Protein AF-A0A7S2ELU4-F1 (afdb_monomer_lite)

InterPro domains:
  IPR002016 Haem peroxidase [PF00141] (13-117)
  IPR002016 Haem peroxidase [PS50873] (44-116)
  IPR010255 Haem peroxidase superfamily [SSF48113] (31-121)
  IPR044831 Heme-binding peroxidase Ccp1-like [PTHR31356] (2-275)

pLDDT: mean 77.73, std 16.96, range [39.0, 97.19]

Organism: Trieres chinensis (NCBI:txid1514140)

Structure (mmCIF, N/CA/C/O backbone):
data_AF-A0A7S2ELU4-F1
#
_entry.id   AF-A0A7S2ELU4-F1
#
loop_
_atom_site.group_PDB
_atom_site.id
_atom_site.type_symbol
_atom_site.label_atom_id
_atom_site.label_alt_id
_atom_site.label_comp_id
_atom_site.label_asym_id
_atom_site.label_entity_id
_atom_site.label_seq_id
_atom_site.pdbx_PDB_ins_code
_atom_site.Cartn_x
_atom_site.Cartn_y
_atom_site.Cartn_z
_atom_site.occupancy
_atom_site.B_iso_or_equiv
_atom_site.auth_seq_id
_atom_site.auth_comp_id
_atom_site.auth_asym_id
_atom_site.auth_atom_id
_atom_site.pdbx_PDB_model_num
ATOM 1 N N . GLY A 1 1 ? 13.715 11.667 1.292 1.00 69.62 1 GLY A N 1
ATOM 2 C CA . GLY A 1 1 ? 13.584 10.506 0.390 1.00 69.62 1 GLY A CA 1
ATOM 3 C C . GLY A 1 1 ? 12.135 10.387 -0.022 1.00 69.62 1 GLY A C 1
ATOM 4 O O . GLY A 1 1 ? 11.302 11.000 0.634 1.00 69.62 1 GLY A O 1
ATOM 5 N N . GLY A 1 2 ? 11.846 9.641 -1.080 1.00 82.00 2 GLY A N 1
ATOM 6 C CA . GLY A 1 2 ? 10.492 9.459 -1.601 1.00 82.00 2 GLY A CA 1
ATOM 7 C C . GLY A 1 2 ? 10.386 8.165 -2.409 1.00 82.00 2 GLY A C 1
ATOM 8 O O . GLY A 1 2 ? 11.320 7.362 -2.379 1.00 82.00 2 GLY A O 1
ATOM 9 N N . PRO A 1 3 ? 9.270 7.931 -3.111 1.00 87.12 3 PRO A N 1
ATOM 10 C CA . PRO A 1 3 ? 9.084 6.768 -3.970 1.00 87.12 3 PRO A CA 1
ATOM 11 C C . PRO A 1 3 ? 9.881 6.941 -5.272 1.00 87.12 3 PRO A C 1
ATOM 13 O O . PRO A 1 3 ? 9.325 7.219 -6.326 1.00 87.12 3 PRO A O 1
ATOM 16 N N . ASP A 1 4 ? 11.200 6.794 -5.173 1.00 87.19 4 ASP A N 1
ATOM 17 C CA . ASP A 1 4 ? 12.198 6.986 -6.238 1.00 87.19 4 ASP A CA 1
ATOM 18 C C . ASP A 1 4 ? 12.816 5.654 -6.718 1.00 87.19 4 ASP A C 1
ATOM 20 O O . ASP A 1 4 ? 13.851 5.623 -7.384 1.00 87.19 4 ASP A O 1
ATOM 24 N N . GLY A 1 5 ? 12.222 4.528 -6.314 1.00 87.69 5 GLY A N 1
ATOM 25 C CA . GLY A 1 5 ? 12.681 3.181 -6.658 1.00 87.69 5 GLY A CA 1
ATOM 26 C C . GLY A 1 5 ? 13.874 2.662 -5.840 1.00 87.69 5 GLY A C 1
ATOM 27 O O . GLY A 1 5 ? 14.159 1.463 -5.906 1.00 87.69 5 GLY A O 1
ATOM 28 N N . LYS A 1 6 ? 14.540 3.477 -5.001 1.00 88.69 6 LYS A N 1
ATOM 29 C CA . LYS A 1 6 ? 15.713 3.028 -4.214 1.00 88.69 6 LYS A CA 1
ATOM 30 C C . LYS A 1 6 ? 15.420 1.854 -3.300 1.00 88.69 6 LYS A C 1
ATOM 32 O O . LYS A 1 6 ? 16.297 1.011 -3.115 1.00 88.69 6 LYS A O 1
ATOM 37 N N . VAL A 1 7 ? 14.195 1.784 -2.774 1.00 88.88 7 VAL A N 1
ATOM 38 C CA . VAL A 1 7 ? 13.746 0.705 -1.886 1.00 88.88 7 VAL A CA 1
ATOM 39 C C . VAL A 1 7 ? 14.045 -0.675 -2.471 1.00 88.88 7 VAL A C 1
ATOM 41 O O . VAL A 1 7 ? 14.522 -1.538 -1.745 1.00 88.88 7 VAL A O 1
ATOM 44 N N . VAL A 1 8 ? 13.894 -0.854 -3.788 1.00 90.50 8 VAL A N 1
ATOM 45 C CA . VAL A 1 8 ? 14.178 -2.124 -4.472 1.00 90.50 8 VAL A CA 1
ATOM 46 C C . VAL A 1 8 ? 15.653 -2.494 -4.322 1.00 90.50 8 VAL A C 1
ATOM 48 O O . VAL A 1 8 ? 15.986 -3.594 -3.895 1.00 90.50 8 VAL A O 1
ATOM 51 N N . SER A 1 9 ? 16.555 -1.552 -4.602 1.00 89.00 9 SER A N 1
ATOM 52 C CA . SER A 1 9 ? 17.995 -1.785 -4.460 1.00 89.00 9 SER A CA 1
ATOM 53 C C . SER A 1 9 ? 18.422 -1.993 -3.003 1.00 89.00 9 SER A C 1
ATOM 55 O O . SER A 1 9 ? 19.283 -2.828 -2.736 1.00 89.00 9 SER A O 1
ATOM 57 N N . THR A 1 10 ? 17.798 -1.285 -2.053 1.00 89.50 10 THR A N 1
ATOM 58 C CA . THR A 1 10 ? 18.106 -1.400 -0.620 1.00 89.50 10 THR A CA 1
ATOM 59 C C . THR A 1 10 ? 17.667 -2.748 -0.056 1.00 89.50 10 THR A C 1
ATOM 61 O O . THR A 1 10 ? 18.417 -3.360 0.695 1.00 89.50 10 THR A O 1
ATOM 64 N N . VAL A 1 11 ? 16.490 -3.238 -0.450 1.00 91.12 11 VAL A N 1
ATOM 65 C CA . VAL A 1 11 ? 15.985 -4.559 -0.049 1.00 91.12 11 VAL A CA 1
ATOM 66 C C . VAL A 1 11 ? 16.861 -5.674 -0.612 1.00 91.12 11 VAL A C 1
ATOM 68 O O . VAL A 1 11 ? 17.259 -6.576 0.122 1.00 91.12 11 VAL A O 1
ATOM 71 N N . LEU A 1 12 ? 17.197 -5.608 -1.903 1.00 90.88 12 LEU A N 1
ATOM 72 C CA . LEU A 1 12 ? 18.015 -6.635 -2.557 1.00 90.88 12 LEU A CA 1
ATOM 73 C C . LEU A 1 12 ? 19.456 -6.671 -2.039 1.00 90.88 12 LEU A C 1
ATOM 75 O O . LEU A 1 12 ? 20.088 -7.719 -2.079 1.00 90.88 12 LEU A O 1
ATOM 79 N N . SER A 1 13 ? 19.962 -5.539 -1.548 1.00 89.69 13 SER A N 1
ATOM 80 C CA . SER A 1 13 ? 21.290 -5.444 -0.927 1.00 89.69 13 SER A CA 1
ATOM 81 C C . SER A 1 13 ? 21.277 -5.733 0.578 1.00 89.69 13 SER A C 1
ATOM 83 O O . SER A 1 13 ? 22.310 -5.592 1.225 1.00 89.69 13 SER A O 1
ATOM 85 N N . SER A 1 14 ? 20.120 -6.052 1.165 1.00 89.25 14 SER A N 1
ATOM 86 C CA . SER A 1 14 ? 20.010 -6.295 2.602 1.00 89.25 14 SER A CA 1
ATOM 87 C C . SER A 1 14 ? 20.509 -7.692 2.970 1.00 89.25 14 SER A C 1
ATOM 89 O O . SER A 1 14 ? 20.080 -8.681 2.379 1.00 89.25 14 SER A O 1
ATOM 91 N N . ASP A 1 15 ? 21.352 -7.768 4.002 1.00 88.75 15 ASP A N 1
ATOM 92 C CA . ASP A 1 15 ? 21.828 -9.029 4.591 1.00 88.75 15 ASP A CA 1
ATOM 93 C C . ASP A 1 15 ? 20.864 -9.615 5.648 1.00 88.75 15 ASP A C 1
ATOM 95 O O . ASP A 1 15 ? 21.168 -10.628 6.285 1.00 88.75 15 ASP A O 1
ATOM 99 N N . ASP A 1 16 ? 19.713 -8.973 5.879 1.00 88.56 16 ASP A N 1
ATOM 100 C CA . ASP A 1 16 ? 18.705 -9.431 6.837 1.00 88.56 16 ASP A CA 1
ATOM 101 C C . ASP A 1 16 ? 18.027 -10.718 6.332 1.00 88.56 16 ASP A C 1
ATOM 103 O O . ASP A 1 16 ? 17.435 -10.757 5.255 1.00 88.56 16 ASP A O 1
ATOM 107 N N . LYS A 1 17 ? 18.125 -11.789 7.131 1.00 88.50 17 LYS A N 1
ATOM 108 C CA . LYS A 1 17 ? 17.596 -13.130 6.819 1.00 88.50 17 LYS A CA 1
ATOM 109 C C . LYS A 1 17 ? 16.213 -13.394 7.416 1.00 88.50 17 LYS A C 1
ATOM 111 O O . LYS A 1 17 ? 15.786 -14.548 7.487 1.00 88.50 17 LYS A O 1
ATOM 116 N N . SER A 1 18 ? 15.536 -12.367 7.921 1.00 91.81 18 SER A N 1
ATOM 117 C CA . SER A 1 18 ? 14.173 -12.507 8.419 1.00 91.81 18 SER A CA 1
ATOM 118 C C . SER A 1 18 ? 13.228 -12.949 7.291 1.00 91.81 18 SER A C 1
ATOM 120 O O . SER A 1 18 ? 13.393 -12.519 6.146 1.00 91.81 18 SER A O 1
ATOM 122 N N . PRO A 1 19 ? 12.199 -13.768 7.592 1.00 92.12 19 PRO A N 1
ATOM 123 C CA . PRO A 1 19 ? 11.205 -14.166 6.592 1.00 92.12 19 PRO A CA 1
ATOM 124 C C . PRO A 1 19 ? 10.553 -12.964 5.898 1.00 92.12 19 PRO A C 1
ATOM 126 O O . PRO A 1 19 ? 10.314 -12.991 4.699 1.00 92.12 19 PRO A O 1
ATOM 129 N N . PHE A 1 20 ? 10.349 -11.871 6.640 1.00 91.00 20 PHE A N 1
ATOM 130 C CA . PHE A 1 20 ? 9.792 -10.631 6.110 1.00 91.00 20 PHE A CA 1
ATOM 131 C C . PHE A 1 20 ? 10.655 -10.015 4.998 1.00 91.00 20 PHE A C 1
ATOM 133 O O . PHE A 1 20 ? 10.131 -9.620 3.957 1.00 91.00 20 PHE A O 1
ATOM 140 N N . VAL A 1 21 ? 11.974 -9.926 5.202 1.00 92.12 21 VAL A N 1
ATOM 141 C CA . VAL A 1 21 ? 12.881 -9.373 4.186 1.00 92.12 21 VAL A CA 1
ATOM 142 C C . VAL A 1 21 ? 13.044 -10.342 3.016 1.00 92.12 21 VAL A C 1
ATOM 144 O O . VAL A 1 21 ? 13.101 -9.883 1.878 1.00 92.12 21 VAL A O 1
ATOM 147 N N . ALA A 1 22 ? 13.028 -11.655 3.259 1.00 93.31 22 ALA A N 1
ATOM 148 C CA . ALA A 1 22 ? 13.044 -12.657 2.193 1.00 93.31 22 ALA A CA 1
ATOM 149 C C . ALA A 1 22 ? 11.824 -12.528 1.255 1.00 93.31 22 ALA A C 1
ATOM 151 O O . ALA A 1 22 ? 11.997 -12.452 0.037 1.00 93.31 22 ALA A O 1
ATOM 152 N N . ASP A 1 23 ? 10.613 -12.393 1.807 1.00 91.56 23 ASP A N 1
ATOM 153 C CA . ASP A 1 23 ? 9.389 -12.160 1.023 1.00 91.56 23 ASP A CA 1
ATOM 154 C C . ASP A 1 23 ? 9.477 -10.845 0.222 1.00 91.56 23 ASP A C 1
ATOM 156 O O . ASP A 1 23 ? 9.066 -10.760 -0.939 1.00 91.56 23 ASP A O 1
ATOM 160 N N . LEU A 1 24 ? 10.052 -9.798 0.825 1.00 92.31 24 LEU A N 1
ATOM 161 C CA . LEU A 1 24 ? 10.239 -8.503 0.170 1.00 92.31 24 LEU A CA 1
ATOM 162 C C . LEU A 1 24 ? 11.273 -8.576 -0.966 1.00 92.31 24 LEU A C 1
ATOM 164 O O . LEU A 1 24 ? 11.099 -7.925 -1.999 1.00 92.31 24 LEU A O 1
ATOM 168 N N . GLN A 1 25 ? 12.327 -9.381 -0.805 1.00 93.81 25 GLN A N 1
ATOM 169 C CA . GLN A 1 25 ? 13.308 -9.665 -1.852 1.00 93.81 25 GLN A CA 1
ATOM 170 C C . GLN A 1 25 ? 12.658 -10.405 -3.025 1.00 93.81 25 GLN A C 1
ATOM 172 O O . GLN A 1 25 ? 12.855 -9.999 -4.170 1.00 93.81 25 GLN A O 1
ATOM 177 N N . GLU A 1 26 ? 11.832 -11.423 -2.768 1.00 92.62 26 GLU A N 1
ATOM 178 C CA . GLU A 1 26 ? 11.080 -12.136 -3.812 1.00 92.62 26 GLU A CA 1
ATOM 179 C C . GLU A 1 26 ? 10.140 -11.194 -4.585 1.00 92.62 26 GLU A C 1
ATOM 181 O O . GLU A 1 26 ? 10.112 -11.205 -5.822 1.00 92.62 26 GLU A O 1
ATOM 186 N N . ALA A 1 27 ? 9.431 -10.309 -3.876 1.00 92.06 27 ALA A N 1
ATOM 187 C CA . ALA A 1 27 ? 8.596 -9.282 -4.496 1.00 92.06 27 ALA A CA 1
ATOM 188 C C . ALA A 1 27 ? 9.420 -8.331 -5.385 1.00 92.06 27 ALA A C 1
ATOM 190 O O . ALA A 1 27 ? 9.019 -8.030 -6.512 1.00 92.06 27 ALA A O 1
ATOM 191 N N . CYS A 1 28 ? 10.602 -7.907 -4.925 1.00 93.06 28 CYS A N 1
ATOM 192 C CA . CYS A 1 28 ? 11.517 -7.068 -5.702 1.00 93.06 28 CYS A CA 1
ATOM 193 C C . CYS A 1 28 ? 12.037 -7.780 -6.960 1.00 93.06 28 CYS A C 1
ATOM 195 O O . CYS A 1 28 ? 12.080 -7.173 -8.030 1.00 93.06 28 CYS A O 1
ATOM 197 N N . TYR A 1 29 ? 12.397 -9.064 -6.867 1.00 92.56 29 TYR A N 1
ATOM 198 C CA . TYR A 1 29 ? 12.809 -9.857 -8.030 1.00 92.56 29 TYR A CA 1
ATOM 199 C C . TYR A 1 29 ? 11.681 -9.999 -9.051 1.00 92.56 29 TYR A C 1
ATOM 201 O O . TYR A 1 29 ? 11.902 -9.792 -10.246 1.00 92.56 29 TYR A O 1
ATOM 209 N N . THR A 1 30 ? 10.468 -10.296 -8.583 1.00 90.94 30 THR A N 1
ATOM 210 C CA . THR A 1 30 ? 9.278 -10.409 -9.434 1.00 90.94 30 THR A CA 1
ATOM 211 C C . THR A 1 30 ? 9.002 -9.098 -10.162 1.00 90.94 30 THR A C 1
ATOM 213 O O . THR A 1 30 ? 8.817 -9.095 -11.379 1.00 90.94 30 THR A O 1
ATOM 216 N N . LEU A 1 31 ? 9.067 -7.972 -9.447 1.00 91.62 31 LEU A N 1
ATOM 217 C CA . LEU A 1 31 ? 8.891 -6.641 -10.018 1.00 91.62 31 LEU A CA 1
ATOM 218 C C . LEU A 1 31 ? 9.955 -6.322 -11.071 1.00 91.62 31 LEU A C 1
ATOM 220 O O . LEU A 1 31 ? 9.610 -5.887 -12.164 1.00 91.62 31 LEU A O 1
ATOM 224 N N . ILE A 1 32 ? 11.236 -6.585 -10.795 1.00 90.25 32 ILE A N 1
ATOM 225 C CA . ILE A 1 32 ? 12.317 -6.355 -11.767 1.00 90.25 32 ILE A CA 1
ATOM 226 C C . ILE A 1 32 ? 12.116 -7.200 -13.025 1.00 90.25 32 ILE A C 1
ATOM 228 O O . ILE A 1 32 ? 12.345 -6.709 -14.131 1.00 90.25 32 ILE A O 1
ATOM 232 N N . ASN A 1 33 ? 11.711 -8.460 -12.875 1.00 88.81 33 ASN A N 1
ATOM 233 C CA . ASN A 1 33 ? 11.460 -9.344 -14.009 1.00 88.81 33 ASN A CA 1
ATOM 234 C C . ASN A 1 33 ? 10.275 -8.848 -14.846 1.00 88.81 33 ASN A C 1
ATOM 236 O O . ASN A 1 33 ? 10.396 -8.775 -16.069 1.00 88.81 33 ASN A O 1
ATOM 240 N N . ALA A 1 34 ? 9.189 -8.416 -14.200 1.00 85.25 34 ALA A N 1
ATOM 241 C CA . ALA A 1 34 ? 8.051 -7.797 -14.874 1.00 85.25 34 ALA A CA 1
ATOM 242 C C . ALA A 1 34 ? 8.460 -6.508 -15.607 1.00 85.25 34 ALA A C 1
ATOM 244 O O . ALA A 1 34 ? 8.189 -6.363 -16.796 1.00 85.25 34 ALA A O 1
ATOM 245 N N . SER A 1 35 ? 9.201 -5.606 -14.954 1.00 85.75 35 SER A N 1
ATOM 246 C CA . SER A 1 35 ? 9.705 -4.385 -15.591 1.00 85.75 35 SER A CA 1
ATOM 247 C C . SER A 1 35 ? 10.629 -4.690 -16.771 1.00 85.75 35 SER A C 1
ATOM 249 O O . SER A 1 35 ? 10.549 -4.017 -17.789 1.00 85.75 35 SER A O 1
ATOM 251 N N . LYS A 1 36 ? 11.498 -5.706 -16.680 1.00 85.19 36 LYS A N 1
ATOM 252 C CA . LYS A 1 36 ? 12.362 -6.126 -17.798 1.00 85.19 36 LYS A CA 1
ATOM 253 C C . LYS A 1 36 ? 11.563 -6.656 -18.986 1.00 85.19 36 LYS A C 1
ATOM 255 O O . LYS A 1 36 ? 11.927 -6.339 -20.112 1.00 85.19 36 LYS A O 1
ATOM 260 N N . ALA A 1 37 ? 10.503 -7.425 -18.745 1.00 81.81 37 ALA A N 1
ATOM 261 C CA . ALA A 1 37 ? 9.611 -7.884 -19.806 1.00 81.81 37 ALA A CA 1
ATOM 262 C C . ALA A 1 37 ? 8.892 -6.697 -20.474 1.00 81.81 37 ALA A C 1
ATOM 264 O O . ALA A 1 37 ? 8.849 -6.605 -21.696 1.00 81.81 37 ALA A O 1
ATOM 265 N N . LEU A 1 38 ? 8.428 -5.733 -19.672 1.00 78.25 38 LEU A N 1
ATOM 266 C CA . LEU A 1 38 ? 7.734 -4.536 -20.155 1.00 78.25 38 LEU A CA 1
ATOM 267 C C . LEU A 1 38 ? 8.639 -3.523 -20.860 1.00 78.25 38 LEU A C 1
ATOM 269 O O . LEU A 1 38 ? 8.130 -2.731 -21.648 1.00 78.25 38 LEU A O 1
ATOM 273 N N . LYS A 1 39 ? 9.959 -3.543 -20.624 1.00 76.44 39 LYS A N 1
ATOM 274 C CA . LYS A 1 39 ? 10.916 -2.616 -21.261 1.00 76.44 39 LYS A CA 1
ATOM 275 C C . LYS A 1 39 ? 10.901 -2.668 -22.785 1.00 76.44 39 LYS A C 1
ATOM 277 O O . LYS A 1 39 ? 11.298 -1.687 -23.403 1.00 76.44 39 LYS A O 1
ATOM 282 N N . LYS A 1 40 ? 10.484 -3.792 -23.375 1.00 74.94 40 LYS A N 1
ATOM 283 C CA . LYS A 1 40 ? 10.331 -3.923 -24.829 1.00 74.94 40 LYS A CA 1
ATOM 284 C C . LYS A 1 40 ? 9.175 -3.078 -25.374 1.00 74.94 40 LYS A C 1
ATOM 286 O O . LYS A 1 40 ? 9.266 -2.588 -26.487 1.00 74.94 40 LYS A O 1
ATOM 291 N N . TYR A 1 41 ? 8.136 -2.873 -24.566 1.00 73.75 41 TYR A N 1
ATOM 292 C CA . TYR A 1 41 ? 6.877 -2.256 -24.988 1.00 73.75 41 TYR A CA 1
ATOM 293 C C . TYR A 1 41 ? 6.679 -0.847 -24.420 1.00 73.75 41 TYR A C 1
ATOM 295 O O . TYR A 1 41 ? 5.994 -0.019 -25.011 1.00 73.75 41 TYR A O 1
ATOM 303 N N . THR A 1 42 ? 7.246 -0.560 -23.244 1.00 75.00 42 THR A N 1
ATOM 304 C CA . THR A 1 42 ? 7.008 0.693 -22.518 1.00 75.00 42 THR A CA 1
ATOM 305 C C . THR A 1 42 ? 8.238 1.151 -21.741 1.00 75.00 42 THR A C 1
ATOM 307 O O . THR A 1 42 ? 8.988 0.353 -21.173 1.00 75.00 42 THR A O 1
ATOM 310 N N . ALA A 1 43 ? 8.412 2.470 -21.652 1.00 78.56 43 ALA A N 1
ATOM 311 C CA . ALA A 1 43 ? 9.371 3.084 -20.745 1.00 78.56 43 ALA A CA 1
ATOM 312 C C . ALA A 1 43 ? 8.717 3.289 -19.368 1.00 78.56 43 ALA A C 1
ATOM 314 O O . ALA A 1 43 ? 8.115 4.328 -19.106 1.00 78.56 43 ALA A O 1
ATOM 315 N N . ILE A 1 44 ? 8.822 2.284 -18.495 1.00 84.69 44 ILE A N 1
ATOM 316 C CA . ILE A 1 44 ? 8.373 2.356 -17.098 1.00 84.69 44 ILE A CA 1
ATOM 317 C C . ILE A 1 44 ? 9.572 2.492 -16.150 1.00 84.69 44 ILE A C 1
ATOM 319 O O . ILE A 1 44 ? 10.552 1.748 -16.261 1.00 84.69 44 ILE A O 1
ATOM 323 N N . THR A 1 45 ? 9.504 3.441 -15.214 1.00 89.31 45 THR A N 1
ATOM 324 C CA . THR A 1 45 ? 10.503 3.582 -14.143 1.00 89.31 45 THR A CA 1
ATOM 325 C C . THR A 1 45 ? 10.266 2.546 -13.049 1.00 89.31 45 THR A C 1
ATOM 327 O O . THR A 1 45 ? 9.144 2.073 -12.851 1.00 89.31 45 THR A O 1
ATOM 330 N N . ILE A 1 46 ? 11.313 2.163 -12.317 1.00 90.56 46 ILE A N 1
ATOM 331 C CA . ILE A 1 46 ? 11.168 1.249 -11.174 1.00 90.56 46 ILE A CA 1
ATOM 332 C C . ILE A 1 46 ? 10.254 1.869 -10.112 1.00 90.56 46 ILE A C 1
ATOM 334 O O . ILE A 1 46 ? 9.427 1.168 -9.530 1.00 90.56 46 ILE A O 1
ATOM 338 N N . ALA A 1 47 ? 10.349 3.182 -9.901 1.00 89.94 47 ALA A N 1
ATOM 339 C CA . ALA A 1 47 ? 9.458 3.942 -9.033 1.00 89.94 47 ALA A CA 1
ATOM 340 C C . ALA A 1 47 ? 7.972 3.760 -9.398 1.00 89.94 47 ALA A C 1
ATOM 342 O O . ALA A 1 47 ? 7.155 3.446 -8.527 1.00 89.94 47 ALA A O 1
ATOM 343 N N . ASP A 1 48 ? 7.619 3.905 -10.678 1.00 90.06 48 ASP A N 1
ATOM 344 C CA . ASP A 1 48 ? 6.244 3.702 -11.141 1.00 90.06 48 ASP A CA 1
ATOM 345 C C . ASP A 1 48 ? 5.824 2.230 -11.093 1.00 90.06 48 ASP A C 1
ATOM 347 O O . ASP A 1 48 ? 4.691 1.936 -10.714 1.00 90.06 48 ASP A O 1
ATOM 351 N N . ALA A 1 49 ? 6.733 1.298 -11.390 1.00 91.19 49 ALA A N 1
ATOM 352 C CA . ALA A 1 49 ? 6.463 -0.133 -11.277 1.00 91.19 49 ALA A CA 1
ATOM 353 C C . ALA A 1 49 ? 6.119 -0.548 -9.835 1.00 91.19 49 ALA A C 1
ATOM 355 O O . ALA A 1 49 ? 5.209 -1.350 -9.631 1.00 91.19 49 ALA A O 1
ATOM 356 N N . VAL A 1 50 ? 6.794 0.020 -8.827 1.00 92.56 50 VAL A N 1
ATOM 357 C CA . VAL A 1 50 ? 6.491 -0.232 -7.404 1.00 92.56 50 VAL A CA 1
ATOM 358 C C . VAL A 1 50 ? 5.103 0.287 -7.041 1.00 92.56 50 VAL A C 1
ATOM 360 O O . VAL A 1 50 ? 4.328 -0.430 -6.405 1.00 92.56 50 VAL A O 1
ATOM 363 N N . ALA A 1 51 ? 4.765 1.507 -7.464 1.00 91.44 51 ALA A N 1
ATOM 364 C CA . ALA A 1 51 ? 3.453 2.085 -7.194 1.00 91.44 51 ALA A CA 1
ATOM 365 C C . ALA A 1 51 ? 2.328 1.278 -7.870 1.00 91.44 51 ALA A C 1
ATOM 367 O O . ALA A 1 51 ? 1.341 0.940 -7.218 1.00 91.44 51 ALA A O 1
ATOM 368 N N . LEU A 1 52 ? 2.498 0.911 -9.145 1.00 89.88 52 LEU A N 1
ATOM 369 C CA . LEU A 1 52 ? 1.536 0.092 -9.891 1.00 89.88 52 LEU A CA 1
ATOM 370 C C . LEU A 1 52 ? 1.377 -1.303 -9.287 1.00 89.88 52 LEU A C 1
ATOM 372 O O . LEU A 1 52 ? 0.252 -1.762 -9.104 1.00 89.88 52 LEU A O 1
ATOM 376 N N . GLY A 1 53 ? 2.482 -1.954 -8.917 1.00 90.31 53 GLY A N 1
ATOM 377 C CA . GLY A 1 53 ? 2.448 -3.272 -8.284 1.00 90.31 53 GLY A CA 1
ATOM 378 C C . GLY A 1 53 ? 1.668 -3.268 -6.969 1.00 90.31 53 GLY A C 1
ATOM 379 O O . GLY A 1 53 ? 0.911 -4.196 -6.696 1.00 90.31 53 GLY A O 1
ATOM 380 N N . GLY A 1 54 ? 1.792 -2.204 -6.172 1.00 92.31 54 GLY A N 1
ATOM 381 C CA . GLY A 1 54 ? 1.023 -2.060 -4.939 1.00 92.31 54 GLY A CA 1
ATOM 382 C C . GLY A 1 54 ? -0.477 -1.830 -5.172 1.00 92.31 54 GLY A C 1
ATOM 383 O O . GLY A 1 54 ? -1.288 -2.424 -4.463 1.00 92.31 54 GLY A O 1
ATOM 384 N N . VAL A 1 55 ? -0.858 -1.017 -6.166 1.00 91.75 55 VAL A N 1
ATOM 385 C CA . VAL A 1 55 ? -2.270 -0.834 -6.562 1.00 91.75 55 VAL A CA 1
ATOM 386 C C . VAL A 1 55 ? -2.864 -2.158 -7.016 1.00 91.75 55 VAL A C 1
ATOM 388 O O . VAL A 1 55 ? -3.940 -2.551 -6.561 1.00 91.75 55 VAL A O 1
ATOM 391 N N . GLU A 1 56 ? -2.140 -2.865 -7.877 1.00 88.44 56 GLU A N 1
ATOM 392 C CA . GLU A 1 56 ? -2.631 -4.109 -8.446 1.00 88.44 56 GLU A CA 1
ATOM 393 C C . GLU A 1 56 ? -2.693 -5.222 -7.400 1.00 88.44 56 GLU A C 1
ATOM 395 O O . GLU A 1 56 ? -3.629 -6.011 -7.411 1.00 88.44 56 GLU A O 1
ATOM 400 N N . ALA A 1 57 ? -1.797 -5.238 -6.409 1.00 89.25 57 ALA A N 1
ATOM 401 C CA . ALA A 1 57 ? -1.908 -6.149 -5.271 1.00 89.25 57 ALA A CA 1
ATOM 402 C C . ALA A 1 57 ? -3.214 -5.941 -4.480 1.00 89.25 57 ALA A C 1
ATOM 404 O O . ALA A 1 57 ? -3.863 -6.917 -4.094 1.00 89.25 57 ALA A O 1
ATOM 405 N N . VAL A 1 58 ? -3.636 -4.686 -4.271 1.00 91.88 58 VAL A N 1
ATOM 406 C CA . VAL A 1 58 ? -4.914 -4.364 -3.611 1.00 91.88 58 VAL A CA 1
ATOM 407 C C . VAL A 1 58 ? -6.097 -4.808 -4.469 1.00 91.88 58 VAL A C 1
ATOM 409 O O . VAL A 1 58 ? -7.010 -5.465 -3.966 1.00 91.88 58 VAL A O 1
ATOM 412 N N . ASN A 1 59 ? -6.077 -4.502 -5.764 1.00 88.50 59 ASN A N 1
ATOM 413 C CA . ASN A 1 59 ? -7.134 -4.896 -6.693 1.00 88.50 59 ASN A CA 1
ATOM 414 C C . ASN A 1 59 ? -7.257 -6.429 -6.807 1.00 88.50 59 ASN A C 1
ATOM 416 O O . ASN A 1 59 ? -8.351 -6.995 -6.722 1.00 88.50 59 ASN A O 1
ATOM 420 N N . SER A 1 60 ? -6.116 -7.115 -6.876 1.00 84.75 60 SER A N 1
ATOM 421 C CA . SER A 1 60 ? -6.002 -8.568 -6.979 1.00 84.75 60 SER A CA 1
ATOM 422 C C . SER A 1 60 ? -6.606 -9.306 -5.784 1.00 84.75 60 SER A C 1
ATOM 424 O O . SER A 1 60 ? -7.150 -10.393 -5.960 1.00 84.75 60 SER A O 1
ATOM 426 N N . VAL A 1 61 ? -6.584 -8.755 -4.566 1.00 87.12 61 VAL A N 1
ATOM 427 C CA . VAL A 1 61 ? -7.290 -9.371 -3.419 1.00 87.12 61 VAL A CA 1
ATOM 428 C C . VAL A 1 61 ? -8.777 -9.009 -3.347 1.00 87.12 61 VAL A C 1
ATOM 430 O O . VAL A 1 61 ? -9.470 -9.448 -2.436 1.00 87.12 61 VAL A O 1
ATOM 433 N N . GLY A 1 62 ? -9.272 -8.218 -4.300 1.00 86.19 62 GLY A N 1
ATOM 434 C CA . GLY A 1 62 ? -10.649 -7.747 -4.355 1.00 86.19 62 GLY A CA 1
ATOM 435 C C . GLY A 1 62 ? -10.877 -6.357 -3.772 1.00 86.19 62 GLY A C 1
ATOM 436 O O . GLY A 1 62 ? -12.033 -5.989 -3.593 1.00 86.19 62 GLY A O 1
ATOM 437 N N . GLY A 1 63 ? -9.826 -5.583 -3.502 1.00 89.00 63 GLY A N 1
ATOM 438 C CA . GLY A 1 63 ? -9.935 -4.206 -3.027 1.00 89.00 63 GLY A CA 1
ATOM 439 C C . GLY A 1 63 ? -10.461 -3.206 -4.064 1.00 89.00 63 GLY A C 1
ATOM 440 O O . GLY A 1 63 ? -10.841 -3.584 -5.174 1.00 89.00 63 GLY A O 1
ATOM 441 N N . PRO A 1 64 ? -10.556 -1.919 -3.688 1.00 90.88 64 PRO A N 1
ATOM 442 C CA . PRO A 1 64 ? -10.974 -0.860 -4.599 1.00 90.88 64 PRO A CA 1
ATOM 443 C C . PRO A 1 64 ? -9.917 -0.581 -5.673 1.00 90.88 64 PRO A C 1
ATOM 445 O O . PRO A 1 64 ? -8.723 -0.786 -5.463 1.00 90.88 64 PRO A O 1
ATOM 448 N N . GLU A 1 65 ? -10.363 -0.024 -6.796 1.00 88.38 65 GLU A N 1
ATOM 449 C CA . GLU A 1 65 ? -9.473 0.565 -7.797 1.00 88.38 65 GLU A CA 1
ATOM 450 C C . GLU A 1 65 ? -8.845 1.840 -7.224 1.00 88.38 65 GLU A C 1
ATOM 452 O O . GLU A 1 65 ? -9.536 2.827 -6.958 1.00 88.38 65 GLU A O 1
ATOM 457 N N . LEU A 1 66 ? -7.531 1.810 -7.007 1.00 89.75 66 LEU A N 1
ATOM 458 C CA . LEU A 1 66 ? -6.775 2.952 -6.506 1.00 89.75 66 LEU A CA 1
ATOM 459 C C . LEU A 1 66 ? -6.141 3.691 -7.683 1.00 89.75 66 LEU A C 1
ATOM 461 O O . LEU A 1 66 ? -5.400 3.113 -8.473 1.00 89.75 66 LEU A O 1
ATOM 465 N N . SER A 1 67 ? -6.408 4.989 -7.792 1.00 85.81 67 SER A N 1
ATOM 466 C CA . SER A 1 67 ? -5.740 5.843 -8.771 1.00 85.81 67 SER A CA 1
ATOM 467 C C . SER A 1 67 ? -4.381 6.293 -8.243 1.00 85.81 67 SER A C 1
ATOM 469 O O . SER A 1 67 ? -4.301 6.820 -7.130 1.00 85.81 67 SER A O 1
ATOM 471 N N . ILE A 1 68 ? -3.340 6.179 -9.065 1.00 87.00 68 ILE A N 1
ATOM 472 C CA . ILE A 1 68 ? -2.018 6.742 -8.785 1.00 87.00 68 ILE A CA 1
ATOM 473 C C . ILE A 1 68 ? -1.568 7.650 -9.922 1.00 87.00 68 ILE A C 1
ATOM 475 O O . ILE A 1 68 ? -1.853 7.400 -11.091 1.00 87.00 68 ILE A O 1
ATOM 479 N N . GLN A 1 69 ? -0.829 8.699 -9.572 1.00 85.06 69 GLN A N 1
ATOM 480 C CA . GLN A 1 69 ? -0.097 9.489 -10.557 1.00 85.06 69 GLN A CA 1
ATOM 481 C C . GLN A 1 69 ? 1.103 8.676 -11.056 1.00 85.06 69 GLN A C 1
ATOM 483 O O . GLN A 1 69 ? 1.810 8.094 -10.236 1.00 85.06 69 GLN A O 1
ATOM 488 N N . LEU A 1 70 ? 1.342 8.650 -12.367 1.00 85.88 70 LEU A N 1
ATOM 489 C CA . LEU A 1 70 ? 2.542 8.070 -12.986 1.00 85.88 70 LEU A CA 1
ATOM 490 C C . LEU A 1 70 ? 3.501 9.173 -13.456 1.00 85.88 70 LEU A C 1
ATOM 492 O O . LEU A 1 70 ? 3.148 10.358 -13.453 1.00 85.88 70 LEU A O 1
ATOM 496 N N . GLY A 1 71 ? 4.700 8.772 -13.875 1.00 85.44 71 GLY A N 1
ATOM 497 C CA . GLY A 1 71 ? 5.756 9.635 -14.396 1.00 85.44 71 GLY A CA 1
ATOM 498 C C . GLY A 1 71 ? 6.883 9.896 -13.400 1.00 85.44 71 GLY A C 1
ATOM 499 O O . GLY A 1 71 ? 7.586 10.897 -13.558 1.00 85.44 71 GLY A O 1
ATOM 500 N N . ARG A 1 72 ? 7.043 9.060 -12.364 1.00 87.88 72 ARG A N 1
ATOM 501 C CA . ARG A 1 72 ? 8.091 9.236 -11.346 1.00 87.88 72 ARG A CA 1
ATOM 502 C C . ARG A 1 72 ? 9.472 9.013 -11.941 1.00 87.88 72 ARG A C 1
ATOM 504 O O . ARG A 1 72 ? 9.651 8.115 -12.761 1.00 87.88 72 ARG A O 1
ATOM 511 N N . THR A 1 73 ? 10.455 9.786 -11.498 1.00 86.88 73 THR A N 1
ATOM 512 C CA . THR A 1 73 ? 11.862 9.547 -11.828 1.00 86.88 73 THR A CA 1
ATOM 513 C C . THR A 1 73 ? 12.466 8.494 -10.906 1.00 86.88 73 THR A C 1
ATOM 515 O O . THR A 1 73 ? 12.239 8.490 -9.696 1.00 86.88 73 THR A O 1
ATOM 518 N N . ASP A 1 74 ? 13.275 7.609 -11.485 1.00 87.38 74 ASP A N 1
ATOM 519 C CA . ASP A 1 74 ? 14.145 6.748 -10.690 1.00 87.38 74 ASP A CA 1
ATOM 520 C C . ASP A 1 74 ? 15.292 7.572 -10.101 1.00 87.38 74 ASP A C 1
ATOM 522 O O . ASP A 1 74 ? 15.818 8.497 -10.729 1.00 87.38 74 ASP A O 1
ATOM 526 N N . ALA A 1 75 ? 15.721 7.203 -8.899 1.00 83.06 75 A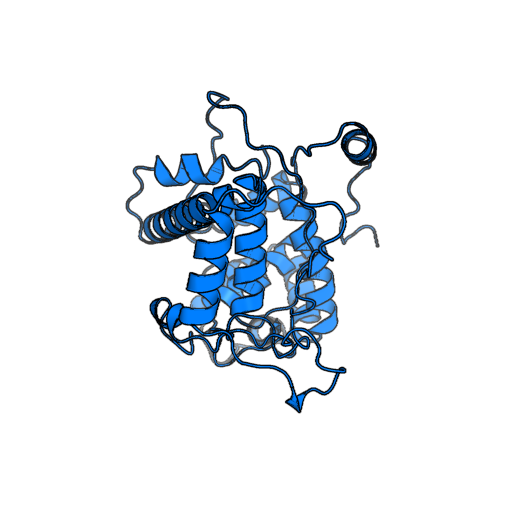LA A N 1
ATOM 527 C CA . ALA A 1 75 ? 16.872 7.824 -8.280 1.00 83.06 75 ALA A CA 1
ATOM 528 C C . ALA A 1 75 ? 18.144 7.673 -9.123 1.00 83.06 75 ALA A C 1
ATOM 530 O O . ALA A 1 75 ? 18.444 6.614 -9.682 1.00 83.06 75 ALA A O 1
ATOM 531 N N . VAL A 1 76 ? 18.967 8.725 -9.118 1.00 77.81 76 VAL A N 1
ATOM 532 C CA . VAL A 1 76 ? 20.262 8.718 -9.804 1.00 77.81 76 VAL A CA 1
ATOM 533 C C . VAL A 1 76 ? 21.167 7.634 -9.215 1.00 77.81 76 VAL A C 1
ATOM 535 O O . VAL A 1 76 ? 21.356 7.535 -7.995 1.00 77.81 76 VAL A O 1
ATOM 538 N N . LYS A 1 77 ? 21.760 6.830 -10.100 1.00 67.50 77 LYS A N 1
ATOM 539 C CA . LYS A 1 77 ? 22.714 5.773 -9.752 1.00 67.50 77 LYS A CA 1
ATOM 540 C C . LYS A 1 77 ? 23.902 6.372 -8.983 1.00 67.50 77 LYS A C 1
ATOM 542 O O . LYS A 1 77 ? 24.538 7.302 -9.465 1.00 67.50 77 LYS A O 1
ATOM 547 N N . GLY A 1 78 ? 24.195 5.844 -7.793 1.00 59.16 78 GLY A N 1
ATOM 548 C CA . GLY A 1 78 ? 25.268 6.352 -6.921 1.00 59.16 78 GLY A CA 1
ATOM 549 C C . GLY A 1 78 ? 24.859 7.489 -5.977 1.00 59.16 78 GLY A C 1
ATOM 550 O O . GLY A 1 78 ? 25.699 8.005 -5.245 1.00 59.16 78 GLY A O 1
ATOM 551 N N . SER A 1 79 ? 23.580 7.874 -5.951 1.00 63.69 79 SER A N 1
ATOM 552 C CA . SER A 1 79 ? 23.063 8.750 -4.897 1.00 63.69 79 SER A CA 1
ATOM 553 C C . SER A 1 79 ? 23.186 8.085 -3.519 1.00 63.69 79 SER A C 1
ATOM 555 O O . SER A 1 79 ? 23.131 6.860 -3.410 1.00 63.69 79 SER A O 1
ATOM 557 N N . ALA A 1 80 ? 23.370 8.900 -2.471 1.00 57.19 80 ALA A N 1
ATOM 558 C CA . ALA A 1 80 ? 23.649 8.416 -1.120 1.00 57.19 80 ALA A CA 1
ATOM 559 C C . ALA A 1 80 ? 22.658 7.313 -0.690 1.00 57.19 80 ALA A C 1
ATOM 561 O O . ALA A 1 80 ? 21.456 7.435 -0.990 1.00 57.19 80 ALA A O 1
ATOM 562 N N . PRO A 1 81 ? 23.145 6.254 -0.007 1.00 55.91 81 PRO A N 1
ATOM 563 C CA . PRO A 1 81 ? 22.289 5.193 0.489 1.00 55.91 81 PRO A CA 1
ATOM 564 C C . PRO A 1 81 ? 21.252 5.822 1.407 1.00 55.91 81 PRO A C 1
ATOM 566 O O . PRO A 1 81 ? 21.565 6.468 2.406 1.00 55.91 81 PRO A O 1
ATOM 569 N N . SER A 1 82 ? 19.993 5.683 1.024 1.00 60.25 82 SER A N 1
ATOM 570 C CA . SER A 1 82 ? 18.889 6.038 1.890 1.00 60.25 82 SER A CA 1
ATOM 571 C C . SER A 1 82 ? 18.878 5.040 3.043 1.00 60.25 82 SER A C 1
ATOM 573 O O . SER A 1 82 ? 18.809 3.836 2.797 1.00 60.25 82 SER A O 1
ATOM 575 N N . THR A 1 83 ? 18.933 5.522 4.286 1.00 70.62 83 THR A N 1
ATOM 576 C CA . THR A 1 83 ? 18.735 4.706 5.495 1.00 70.62 83 THR A CA 1
ATOM 577 C C . THR A 1 83 ? 17.267 4.276 5.579 1.00 70.62 83 THR A C 1
ATOM 579 O O . THR A 1 83 ? 16.516 4.743 6.432 1.00 70.62 83 THR A O 1
ATOM 582 N N . ILE A 1 84 ? 16.819 3.454 4.627 1.00 79.81 84 ILE A N 1
ATOM 583 C CA . ILE A 1 84 ? 15.463 2.911 4.588 1.00 79.81 84 ILE A CA 1
ATOM 584 C C . ILE A 1 84 ? 15.440 1.731 5.560 1.00 79.81 84 ILE A C 1
ATOM 586 O O . ILE A 1 84 ? 16.160 0.755 5.335 1.00 79.81 84 ILE A O 1
ATOM 590 N N . PRO A 1 85 ? 14.643 1.791 6.638 1.00 86.38 85 PRO A N 1
ATOM 591 C CA . PRO A 1 85 ? 14.467 0.652 7.527 1.00 86.38 85 PRO A CA 1
ATOM 592 C C . PRO A 1 85 ? 13.663 -0.434 6.801 1.00 86.38 85 PRO A C 1
ATOM 594 O O . PRO A 1 85 ? 12.433 -0.397 6.785 1.00 86.38 85 PRO A O 1
ATOM 597 N N . VAL A 1 86 ? 14.356 -1.394 6.182 1.00 88.12 86 VAL A N 1
ATOM 598 C CA . VAL A 1 86 ? 13.728 -2.473 5.394 1.00 88.12 86 VAL A CA 1
ATOM 599 C C . VAL A 1 86 ? 12.783 -3.341 6.219 1.00 88.12 86 VAL A C 1
ATOM 601 O O . VAL A 1 86 ? 11.848 -3.894 5.664 1.00 88.12 86 VAL A O 1
ATOM 604 N N . ASN A 1 87 ? 12.972 -3.402 7.536 1.00 89.31 87 ASN A N 1
ATOM 605 C CA . ASN A 1 87 ? 12.157 -4.174 8.468 1.00 89.31 87 ASN A CA 1
ATOM 606 C C . ASN A 1 87 ? 11.093 -3.337 9.202 1.00 89.31 87 ASN A C 1
ATOM 608 O O . ASN A 1 87 ? 10.489 -3.824 10.147 1.00 89.31 87 ASN A O 1
ATOM 612 N N . LEU A 1 88 ? 10.821 -2.089 8.792 1.00 90.94 88 LEU A N 1
ATOM 613 C CA . LEU A 1 88 ? 9.881 -1.202 9.502 1.00 90.94 88 LEU A CA 1
ATOM 614 C C . LEU A 1 88 ? 8.498 -1.836 9.741 1.00 90.94 88 LEU A C 1
ATOM 616 O O . LEU A 1 88 ? 7.879 -1.574 10.767 1.00 90.94 88 LEU A O 1
ATOM 620 N N . LEU A 1 89 ? 8.013 -2.656 8.804 1.00 92.38 89 LEU A N 1
ATOM 621 C CA . LEU A 1 89 ? 6.673 -3.258 8.833 1.00 92.38 89 LEU A CA 1
ATOM 622 C C . LEU A 1 89 ? 6.666 -4.744 9.254 1.00 92.38 89 LEU A C 1
ATOM 624 O O . LEU A 1 89 ? 5.637 -5.420 9.107 1.00 92.38 89 LEU A O 1
ATOM 628 N N . ASP A 1 90 ? 7.778 -5.248 9.803 1.00 90.19 90 ASP A N 1
ATOM 629 C CA . ASP A 1 90 ? 7.889 -6.626 10.307 1.00 90.19 90 ASP A CA 1
ATOM 630 C C . ASP A 1 90 ? 7.043 -6.863 11.576 1.00 90.19 90 ASP A C 1
ATOM 632 O O . ASP A 1 90 ? 6.628 -7.986 11.857 1.00 90.19 90 ASP A O 1
ATOM 636 N N . GLY A 1 91 ? 6.694 -5.787 12.290 1.00 87.50 91 GLY A N 1
ATOM 637 C CA . GLY A 1 91 ? 5.914 -5.817 13.525 1.00 87.50 91 GLY A CA 1
ATOM 638 C C . GLY A 1 91 ? 6.724 -5.840 14.815 1.00 87.50 91 GLY A C 1
ATOM 639 O O . GLY A 1 91 ? 6.126 -5.861 15.888 1.00 87.50 91 GLY A O 1
ATOM 640 N N . SER A 1 92 ? 8.054 -5.808 14.732 1.00 88.75 92 SER A N 1
ATOM 641 C CA . SER A 1 92 ? 8.964 -5.790 15.881 1.00 88.75 92 SER A CA 1
ATOM 642 C C . SER A 1 92 ? 8.849 -4.504 16.702 1.00 88.75 92 SER A C 1
ATOM 644 O O . SER A 1 92 ? 8.962 -4.541 17.926 1.00 88.75 92 SER A O 1
ATOM 646 N N . ASN A 1 93 ? 8.588 -3.366 16.047 1.00 89.62 93 ASN A N 1
ATOM 647 C CA . ASN A 1 93 ? 8.426 -2.072 16.707 1.00 89.62 93 ASN A CA 1
ATOM 648 C C . ASN A 1 93 ? 7.286 -1.236 16.086 1.00 89.62 93 ASN A C 1
ATOM 650 O O . ASN A 1 93 ? 7.535 -0.344 15.270 1.00 89.62 93 ASN A O 1
ATOM 654 N N . PRO A 1 94 ? 6.025 -1.482 16.488 1.00 89.25 94 PRO A N 1
ATOM 655 C CA . PRO A 1 94 ? 4.866 -0.752 15.968 1.00 89.25 94 PRO A CA 1
ATOM 656 C C . PRO A 1 94 ? 4.886 0.752 16.278 1.00 89.25 94 PRO A C 1
ATOM 658 O O . PRO A 1 94 ? 4.400 1.551 15.480 1.00 89.25 94 PRO A O 1
ATOM 661 N N . ALA A 1 95 ? 5.493 1.164 17.396 1.00 89.12 95 ALA A N 1
ATOM 662 C CA . ALA A 1 95 ? 5.621 2.579 17.747 1.00 89.12 95 ALA A CA 1
ATOM 663 C C . ALA A 1 95 ? 6.457 3.343 16.705 1.00 89.12 95 ALA A C 1
ATOM 665 O O . ALA A 1 95 ? 6.078 4.437 16.281 1.00 89.12 95 ALA A O 1
ATOM 666 N N . ARG A 1 96 ? 7.537 2.719 16.214 1.00 91.56 96 ARG A N 1
ATOM 667 C CA . ARG A 1 96 ? 8.372 3.265 15.135 1.00 91.56 96 ARG A CA 1
ATOM 668 C C . ARG A 1 96 ? 7.609 3.404 13.816 1.00 91.56 96 ARG A C 1
ATOM 670 O O . ARG A 1 96 ? 7.894 4.318 13.049 1.00 91.56 96 ARG A O 1
ATOM 677 N N . VAL A 1 97 ? 6.621 2.544 13.556 1.00 93.38 97 VAL A N 1
ATOM 678 C CA . VAL A 1 97 ? 5.735 2.678 12.387 1.00 93.38 97 VAL A CA 1
ATOM 679 C C . VAL A 1 97 ? 4.917 3.961 12.499 1.00 93.38 97 VAL A C 1
ATOM 681 O O . VAL A 1 97 ? 4.951 4.786 11.589 1.00 93.38 97 VAL A O 1
ATOM 684 N N . ALA A 1 98 ? 4.235 4.175 13.626 1.00 92.00 98 ALA A N 1
ATOM 685 C CA . ALA A 1 98 ? 3.441 5.386 13.842 1.00 92.00 98 ALA A CA 1
ATOM 686 C C . ALA A 1 98 ? 4.292 6.667 13.844 1.00 92.00 98 ALA A C 1
ATOM 688 O O . ALA A 1 98 ? 3.830 7.722 13.408 1.00 92.00 98 ALA A O 1
ATOM 689 N N . GLU A 1 99 ? 5.528 6.603 14.338 1.00 92.00 99 GLU A N 1
ATOM 690 C CA . GLU A 1 99 ? 6.495 7.697 14.215 1.00 92.00 99 GLU A CA 1
ATOM 691 C C . GLU A 1 99 ? 6.861 7.959 12.749 1.00 92.00 99 GLU A C 1
ATOM 693 O O . GLU A 1 99 ? 6.786 9.101 12.309 1.00 92.00 99 GLU A O 1
ATOM 698 N N . ALA A 1 100 ? 7.151 6.920 11.960 1.00 91.94 100 ALA A N 1
ATOM 699 C CA . ALA A 1 100 ? 7.485 7.066 10.544 1.00 91.94 100 ALA A CA 1
ATOM 700 C C . ALA A 1 100 ? 6.354 7.719 9.729 1.00 91.94 100 ALA A C 1
ATOM 702 O O . ALA A 1 100 ? 6.632 8.580 8.894 1.00 91.94 100 ALA A O 1
ATOM 703 N N . PHE A 1 101 ? 5.087 7.376 10.000 1.00 93.00 101 PHE A N 1
ATOM 704 C CA . PHE A 1 101 ? 3.934 8.056 9.391 1.00 93.00 101 PHE A CA 1
ATOM 705 C C . PHE A 1 101 ? 3.919 9.555 9.724 1.00 93.00 101 PHE A C 1
ATOM 707 O O . PHE A 1 101 ? 3.807 10.384 8.819 1.00 93.00 101 PHE A O 1
ATOM 714 N N . ARG A 1 102 ? 4.108 9.910 11.002 1.00 91.19 102 ARG A N 1
ATOM 715 C CA . ARG A 1 102 ? 4.154 11.309 11.456 1.00 91.19 102 ARG A CA 1
ATOM 716 C C . ARG A 1 102 ? 5.334 12.072 10.852 1.00 91.19 102 ARG A C 1
ATOM 718 O O . ARG A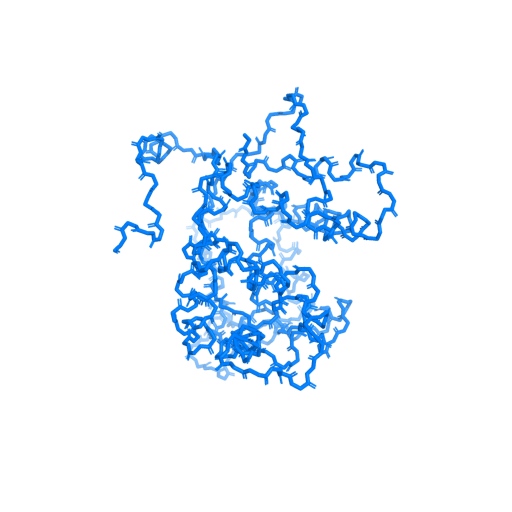 1 102 ? 5.150 13.179 10.355 1.00 91.19 102 ARG A O 1
ATOM 725 N N . SER A 1 103 ? 6.525 11.475 10.819 1.00 90.06 103 SER A N 1
ATOM 726 C CA . SER A 1 103 ? 7.719 12.069 10.202 1.00 90.06 103 SER A CA 1
ATOM 727 C C . SER A 1 103 ? 7.585 12.247 8.688 1.00 90.06 103 SER A C 1
ATOM 729 O O . SER A 1 103 ? 8.180 13.166 8.131 1.00 90.06 103 SER A O 1
ATOM 731 N N . ALA A 1 104 ? 6.791 11.407 8.019 1.00 88.06 104 ALA A N 1
ATOM 732 C CA . ALA A 1 104 ? 6.450 11.562 6.605 1.00 88.06 104 ALA A CA 1
ATOM 733 C C . ALA A 1 104 ? 5.366 12.633 6.354 1.00 88.06 104 ALA A C 1
ATOM 735 O O . ALA A 1 104 ? 5.042 12.918 5.201 1.00 88.06 104 ALA A O 1
ATOM 736 N N . GLY A 1 105 ? 4.792 13.225 7.408 1.00 89.88 105 GLY A N 1
ATOM 737 C CA . GLY A 1 105 ? 3.705 14.200 7.311 1.00 89.88 105 GLY A CA 1
ATOM 738 C C . GLY A 1 105 ? 2.346 13.577 6.980 1.00 89.88 105 GLY A C 1
ATOM 739 O O . GLY A 1 105 ? 1.470 14.265 6.457 1.00 89.88 105 GLY A O 1
ATOM 740 N N . LEU A 1 106 ? 2.160 12.276 7.223 1.00 92.25 106 LEU A N 1
ATOM 741 C CA . LEU A 1 106 ? 0.865 11.604 7.110 1.00 92.25 106 LEU A CA 1
ATOM 742 C C . LEU A 1 106 ? 0.075 11.778 8.410 1.00 92.25 106 LEU A C 1
ATOM 744 O O . LEU A 1 106 ? 0.626 11.685 9.506 1.00 92.25 106 LEU A O 1
ATOM 748 N N . THR A 1 107 ? -1.225 12.015 8.277 1.00 93.62 107 THR A N 1
ATOM 749 C CA . THR A 1 107 ? -2.135 12.147 9.422 1.00 93.62 107 THR A CA 1
ATOM 750 C C . THR A 1 107 ? -2.491 10.779 9.999 1.00 93.62 107 THR A C 1
ATOM 752 O O . THR A 1 107 ? -2.404 9.752 9.324 1.00 93.62 107 THR A O 1
ATOM 755 N N . GLU A 1 108 ? -2.984 10.744 11.235 1.00 93.12 108 GLU A N 1
ATOM 756 C CA . GLU A 1 108 ? -3.473 9.517 11.872 1.00 93.12 108 GLU A CA 1
ATOM 757 C C . GLU A 1 108 ? -4.641 8.892 11.090 1.00 93.12 108 GLU A C 1
ATOM 759 O O . GLU A 1 108 ? -4.768 7.667 11.044 1.00 93.12 108 GLU A O 1
ATOM 764 N N . ARG A 1 109 ? -5.464 9.714 10.420 1.00 94.94 109 ARG A N 1
ATOM 765 C CA . ARG A 1 109 ? -6.542 9.259 9.523 1.00 94.94 109 ARG A CA 1
ATOM 766 C C . ARG A 1 109 ? -5.992 8.476 8.331 1.00 94.94 109 ARG A C 1
ATOM 768 O O . ARG A 1 109 ? -6.511 7.408 8.001 1.00 94.94 109 ARG A O 1
ATOM 775 N N . GLU A 1 110 ? -4.933 8.990 7.710 1.00 96.06 110 GLU A N 1
ATOM 776 C CA . GLU A 1 110 ? -4.265 8.370 6.558 1.00 96.06 110 GLU A CA 1
ATOM 777 C C . GLU A 1 110 ? -3.495 7.118 6.970 1.00 96.06 110 GLU A C 1
ATOM 779 O O . GLU A 1 110 ? -3.611 6.083 6.315 1.00 96.06 110 GLU A O 1
ATOM 784 N N . MET A 1 111 ? -2.786 7.178 8.101 1.00 95.81 111 MET A N 1
ATOM 785 C CA . MET A 1 111 ? -2.142 6.017 8.712 1.00 95.81 111 MET A CA 1
ATOM 786 C C . MET A 1 111 ? -3.161 4.899 8.961 1.00 95.81 111 MET A C 1
ATOM 788 O O . MET A 1 111 ? -2.921 3.757 8.576 1.00 95.81 111 MET A O 1
ATOM 792 N N . THR A 1 112 ? -4.317 5.221 9.550 1.00 96.50 112 THR A N 1
ATOM 793 C CA . THR A 1 112 ? -5.376 4.238 9.828 1.00 96.50 112 THR A CA 1
ATOM 794 C C . THR A 1 112 ? -5.911 3.612 8.542 1.00 96.50 112 THR A C 1
ATOM 796 O O . THR A 1 112 ? -6.104 2.398 8.486 1.00 96.50 112 THR A O 1
ATOM 799 N N . ALA A 1 113 ? -6.114 4.409 7.487 1.00 97.19 113 ALA A N 1
ATOM 800 C CA . ALA A 1 113 ? -6.590 3.896 6.204 1.00 97.19 113 ALA A CA 1
ATOM 801 C C . ALA A 1 113 ? -5.576 2.930 5.557 1.00 97.19 113 ALA A C 1
ATOM 803 O O . ALA A 1 113 ? -5.943 1.830 5.129 1.00 97.19 113 ALA A O 1
ATOM 804 N N . LEU A 1 114 ? -4.295 3.316 5.538 1.00 97.06 114 LEU A N 1
ATOM 805 C CA . LEU A 1 114 ? -3.202 2.549 4.933 1.00 97.06 114 LEU A CA 1
ATOM 806 C C . LEU A 1 114 ? -2.888 1.266 5.709 1.00 97.06 114 LEU A C 1
ATOM 808 O O . LEU A 1 114 ? -2.799 0.192 5.115 1.00 97.06 114 LEU A O 1
ATOM 812 N N . LEU A 1 115 ? -2.781 1.348 7.036 1.00 96.69 115 LEU A N 1
ATOM 813 C CA . LEU A 1 115 ? -2.584 0.174 7.885 1.00 96.69 115 LEU A CA 1
ATOM 814 C C . LEU A 1 115 ? -3.799 -0.757 7.854 1.00 96.69 115 LEU A C 1
ATOM 816 O O . LEU A 1 115 ? -3.626 -1.972 7.856 1.00 96.69 115 LEU A O 1
ATOM 820 N N . GLY A 1 116 ? -5.013 -0.214 7.744 1.00 96.38 116 GLY A N 1
ATOM 821 C CA . GLY A 1 116 ? -6.217 -1.010 7.520 1.00 96.38 116 GLY A CA 1
ATOM 822 C C . GLY A 1 116 ? -6.171 -1.811 6.219 1.00 96.38 116 GLY A C 1
ATOM 823 O O . GLY A 1 116 ? -6.570 -2.972 6.199 1.00 96.38 116 GLY A O 1
ATOM 824 N N . CYS A 1 117 ? -5.611 -1.231 5.155 1.00 96.62 117 CYS A N 1
ATOM 825 C CA . CYS A 1 117 ? -5.439 -1.928 3.879 1.00 96.62 117 CYS A CA 1
ATOM 826 C C . CYS A 1 117 ? -4.427 -3.069 4.023 1.00 96.62 117 CYS A C 1
ATOM 828 O O . CYS A 1 117 ? -4.696 -4.201 3.621 1.00 96.62 117 CYS A O 1
ATOM 830 N N . LEU A 1 118 ? -3.297 -2.798 4.685 1.00 95.00 118 LEU A N 1
ATOM 831 C CA . LEU A 1 118 ? -2.283 -3.809 4.973 1.00 95.00 118 LEU A CA 1
ATOM 832 C C . LEU A 1 118 ? -2.829 -4.942 5.858 1.00 95.00 118 LEU A C 1
ATOM 834 O O . LEU A 1 118 ? -2.494 -6.103 5.633 1.00 95.00 118 LEU A O 1
ATOM 838 N N . LEU A 1 119 ? -3.689 -4.626 6.832 1.00 94.94 119 LEU A N 1
ATOM 839 C CA . LEU A 1 119 ? -4.382 -5.624 7.645 1.00 94.94 119 LEU A CA 1
ATOM 840 C C . LEU A 1 119 ? -5.256 -6.526 6.770 1.00 94.94 119 LEU A C 1
ATOM 842 O O . LEU A 1 119 ? -5.134 -7.746 6.857 1.00 94.94 119 LEU A O 1
ATOM 846 N N . THR A 1 120 ? -6.082 -5.951 5.891 1.00 94.25 120 THR A N 1
ATOM 847 C CA . THR A 1 120 ? -6.905 -6.743 4.970 1.00 94.25 120 THR A CA 1
ATOM 848 C C . THR A 1 120 ? -6.043 -7.629 4.075 1.00 94.25 120 THR A C 1
ATOM 850 O O . THR A 1 120 ? -6.328 -8.818 3.961 1.00 94.25 120 THR A O 1
ATOM 853 N N . LEU A 1 121 ? -4.951 -7.110 3.507 1.00 91.88 121 LEU A N 1
ATOM 854 C CA . LEU A 1 121 ? -4.026 -7.899 2.684 1.00 91.88 121 LEU A CA 1
ATOM 855 C C . LEU A 1 121 ? -3.408 -9.080 3.447 1.00 91.88 121 LEU A C 1
ATOM 857 O O . LEU A 1 121 ? -3.311 -10.171 2.893 1.00 91.88 121 LEU A O 1
ATOM 861 N N . LYS A 1 122 ? -3.024 -8.884 4.716 1.00 90.00 122 LYS A N 1
ATOM 862 C CA . LYS A 1 122 ? -2.449 -9.947 5.559 1.00 90.00 122 LYS A CA 1
ATOM 863 C C . LYS A 1 122 ? -3.467 -11.013 5.964 1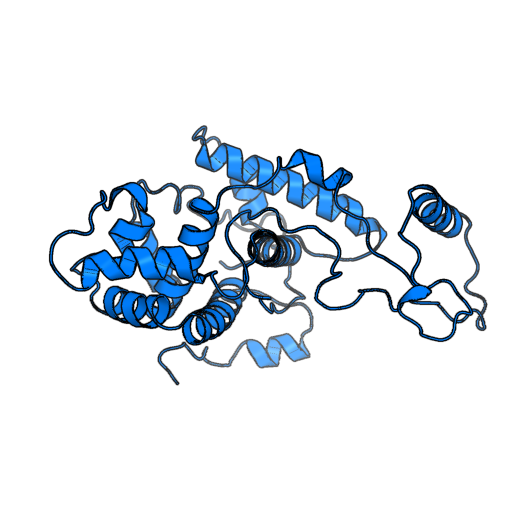.00 90.00 122 LYS A C 1
ATOM 865 O O . LYS A 1 122 ? -3.110 -12.180 6.067 1.00 90.00 122 LYS A O 1
ATOM 870 N N . MET A 1 123 ? -4.711 -10.613 6.215 1.00 90.19 123 MET A N 1
ATOM 871 C CA . MET A 1 123 ? -5.754 -11.506 6.730 1.00 90.19 123 MET A CA 1
ATOM 872 C C . MET A 1 123 ? -6.519 -12.240 5.624 1.00 90.19 123 MET A C 1
ATOM 874 O O . MET A 1 123 ? -7.136 -13.277 5.880 1.00 90.19 123 MET A O 1
ATOM 878 N N . THR A 1 124 ? -6.509 -11.706 4.401 1.00 88.44 124 THR A N 1
ATOM 879 C CA . THR A 1 124 ? -7.250 -12.287 3.280 1.00 88.44 124 THR A CA 1
ATOM 880 C C . THR A 1 124 ? -6.674 -13.646 2.907 1.00 88.44 124 THR A C 1
ATOM 882 O O . THR A 1 124 ? -5.507 -13.776 2.540 1.00 88.44 124 THR A O 1
ATOM 885 N N . GLN A 1 125 ? -7.523 -14.672 2.940 1.00 80.00 125 GLN A N 1
ATOM 886 C CA . GLN A 1 125 ? -7.152 -15.995 2.458 1.00 80.00 125 GLN A CA 1
ATOM 887 C C . GLN A 1 125 ? -7.059 -15.991 0.933 1.00 80.00 125 GLN A C 1
ATOM 889 O O . GLN A 1 125 ? -7.971 -15.537 0.229 1.00 80.00 125 GLN A O 1
ATOM 894 N N . LYS A 1 126 ? -5.959 -16.542 0.419 1.00 77.06 126 LYS A N 1
ATOM 895 C CA . LYS A 1 126 ? -5.807 -16.789 -1.012 1.00 77.06 126 LYS A CA 1
ATOM 896 C C . LYS A 1 126 ? -6.739 -17.934 -1.416 1.00 77.06 126 LYS A C 1
ATOM 898 O O . LYS A 1 126 ? -6.673 -19.023 -0.853 1.00 77.06 126 LYS A O 1
ATOM 903 N N . GLY A 1 127 ? -7.590 -17.700 -2.408 1.00 64.81 127 GLY A N 1
ATOM 904 C CA . GLY A 1 127 ? -8.426 -18.726 -3.036 1.00 64.81 127 GLY A CA 1
ATOM 905 C C . GLY A 1 127 ? -7.662 -19.622 -4.016 1.00 64.81 127 GLY A C 1
ATOM 906 O O . GLY A 1 127 ? -8.207 -20.628 -4.458 1.00 64.81 127 GLY A O 1
ATOM 907 N N . ARG A 1 128 ? -6.413 -19.266 -4.355 1.00 67.00 128 ARG A N 1
ATOM 908 C CA . ARG A 1 128 ? -5.523 -20.006 -5.264 1.00 67.00 128 ARG A CA 1
ATOM 909 C C . ARG A 1 128 ? -4.044 -19.746 -4.967 1.00 67.00 128 ARG A C 1
ATOM 911 O O . ARG A 1 128 ? -3.709 -18.754 -4.319 1.00 67.00 128 ARG A O 1
ATOM 918 N N . ALA A 1 129 ? -3.162 -20.616 -5.460 1.00 64.00 129 ALA A N 1
ATOM 919 C CA . ALA A 1 129 ? -1.717 -20.420 -5.353 1.00 64.00 129 ALA A CA 1
ATOM 920 C C . ALA A 1 129 ? -1.243 -19.261 -6.250 1.00 64.00 129 ALA A C 1
ATOM 922 O O . ALA A 1 129 ? -1.803 -19.033 -7.322 1.00 64.00 129 ALA A O 1
ATOM 923 N N . SER A 1 130 ? -0.186 -18.548 -5.841 1.00 58.72 130 SER A N 1
ATOM 924 C CA . SER A 1 130 ? 0.397 -17.454 -6.640 1.00 58.72 130 SER A CA 1
ATOM 925 C C . SER A 1 130 ? 0.874 -17.928 -8.025 1.00 58.72 130 SER A C 1
ATOM 927 O O . SER A 1 130 ? 0.832 -17.161 -8.981 1.00 58.72 130 SER A O 1
ATOM 929 N N . GLU A 1 131 ? 1.270 -19.199 -8.159 1.00 57.53 131 GLU A N 1
ATOM 930 C CA . GLU A 1 131 ? 1.729 -19.791 -9.427 1.00 57.53 131 GLU A CA 1
ATOM 931 C C . GLU A 1 131 ? 0.597 -20.111 -10.424 1.00 57.53 131 GLU A C 1
ATOM 933 O O . GLU A 1 131 ? 0.854 -20.320 -11.610 1.00 57.53 131 GLU A O 1
ATOM 938 N N . ASP A 1 132 ? -0.671 -20.074 -9.996 1.00 57.16 132 ASP A N 1
ATOM 939 C CA . ASP A 1 132 ? -1.834 -20.325 -10.861 1.00 57.16 132 ASP A CA 1
ATOM 940 C C . ASP A 1 132 ? -2.220 -19.118 -11.733 1.00 57.16 132 ASP A C 1
ATOM 942 O O . ASP A 1 132 ? -3.231 -19.161 -12.440 1.00 57.16 132 ASP A O 1
ATOM 946 N N . TRP A 1 133 ? -1.438 -18.032 -11.741 1.00 53.59 133 TRP A N 1
ATOM 947 C CA . TRP A 1 133 ? -1.739 -16.875 -12.590 1.00 53.59 133 TRP A CA 1
ATOM 948 C C . TRP A 1 133 ? -1.768 -17.245 -14.082 1.00 53.59 133 TRP A C 1
ATOM 950 O O . TRP A 1 133 ? -2.602 -16.707 -14.809 1.00 53.59 133 TRP A O 1
ATOM 960 N N . LYS A 1 134 ? -0.960 -18.227 -14.513 1.00 54.94 134 LYS A N 1
ATOM 961 C CA . LYS A 1 134 ? -0.969 -18.785 -15.881 1.00 54.94 134 LYS A CA 1
ATOM 962 C C . LYS A 1 134 ? -2.271 -19.511 -16.234 1.00 54.94 134 LYS A C 1
ATOM 964 O O . LYS A 1 134 ? -2.587 -19.658 -17.407 1.00 54.94 134 LYS A O 1
ATOM 969 N N . LYS A 1 135 ? -3.029 -19.951 -15.224 1.00 56.12 135 LYS A N 1
ATOM 970 C CA . LYS A 1 135 ? -4.370 -20.540 -15.366 1.00 56.12 135 LYS A CA 1
ATOM 971 C C . LYS A 1 135 ? -5.483 -19.505 -15.196 1.00 56.12 135 LYS A C 1
ATOM 973 O O . LYS A 1 135 ? -6.657 -19.868 -15.237 1.00 56.12 135 LYS A O 1
ATOM 978 N N . SER A 1 136 ? -5.144 -18.232 -14.965 1.00 56.56 136 SER A N 1
ATOM 979 C CA . SER A 1 136 ? -6.147 -17.168 -14.952 1.00 56.56 136 SER A CA 1
ATOM 980 C C . SER A 1 136 ? -6.853 -17.143 -16.295 1.00 56.56 136 SER A C 1
ATOM 982 O O . SER A 1 136 ? -6.225 -17.283 -17.343 1.00 56.56 136 SER A O 1
ATOM 984 N N . THR A 1 137 ? -8.166 -16.936 -16.254 1.00 55.91 137 THR A N 1
ATOM 985 C CA . THR A 1 137 ? -8.941 -16.728 -17.474 1.00 55.91 137 THR A CA 1
ATOM 986 C C . THR A 1 137 ? -8.330 -15.550 -18.230 1.00 55.91 137 THR A C 1
ATOM 988 O O . THR A 1 137 ? -8.263 -14.444 -17.691 1.00 55.91 137 THR A O 1
ATOM 991 N N . ARG A 1 138 ? -7.827 -15.809 -19.440 1.00 60.69 138 ARG A N 1
ATOM 992 C CA . ARG A 1 138 ? -7.276 -14.766 -20.305 1.00 60.69 138 ARG A CA 1
ATOM 993 C C . ARG A 1 138 ? -8.369 -13.778 -20.689 1.00 60.69 138 ARG A C 1
ATOM 995 O O . ARG A 1 138 ? -9.545 -14.142 -20.769 1.00 60.69 138 ARG A O 1
ATOM 1002 N N . GLY A 1 139 ? -7.951 -12.537 -20.916 1.00 57.72 139 GLY A N 1
ATOM 1003 C CA . GLY A 1 139 ? -8.832 -11.464 -21.354 1.00 57.72 139 GLY A CA 1
ATOM 1004 C C . GLY A 1 139 ? -9.561 -11.848 -22.636 1.00 57.72 139 GLY A C 1
ATOM 1005 O O . GLY A 1 139 ? -9.074 -12.649 -23.440 1.00 57.72 139 GLY A O 1
ATOM 1006 N N . GLN A 1 140 ? -10.757 -11.300 -22.801 1.00 61.72 140 GLN A N 1
ATOM 1007 C CA . GLN A 1 140 ? -11.494 -11.436 -24.045 1.00 61.72 140 GLN A CA 1
ATOM 1008 C C . GLN A 1 140 ? -11.253 -10.195 -24.901 1.00 61.72 140 GLN A C 1
ATOM 1010 O O . GLN A 1 140 ? -11.274 -9.076 -24.390 1.00 61.72 140 GLN A O 1
ATOM 1015 N N . PHE A 1 141 ? -11.030 -10.396 -26.193 1.00 57.44 141 PHE A N 1
ATOM 1016 C CA . PHE A 1 141 ? -10.743 -9.342 -27.151 1.00 57.44 141 PHE A CA 1
ATOM 1017 C C . PHE A 1 141 ? -11.754 -9.368 -28.299 1.00 57.44 141 PHE A C 1
ATOM 1019 O O . PHE A 1 141 ? -12.369 -10.395 -28.595 1.00 57.44 141 PHE A O 1
ATOM 1026 N N . ARG A 1 142 ? -11.973 -8.207 -28.914 1.00 64.06 142 ARG A N 1
ATOM 1027 C CA . ARG A 1 142 ? -12.813 -8.071 -30.103 1.00 64.06 142 ARG A CA 1
ATOM 1028 C C . ARG A 1 142 ? -11.971 -8.419 -31.316 1.00 64.06 142 ARG A C 1
ATOM 1030 O O . ARG A 1 142 ? -10.876 -7.895 -31.475 1.00 64.06 142 ARG A O 1
ATOM 1037 N N . GLU A 1 143 ? -12.499 -9.284 -32.169 1.00 58.06 143 GLU A N 1
ATOM 1038 C CA . GLU A 1 143 ? -11.853 -9.565 -33.446 1.00 58.06 143 GLU A CA 1
ATOM 1039 C C . GLU A 1 143 ? -12.055 -8.386 -34.419 1.00 58.06 143 GLU A C 1
ATOM 1041 O O . GLU A 1 143 ? -13.142 -7.786 -34.436 1.00 58.06 143 GLU A O 1
ATOM 1046 N N . PRO A 1 144 ? -11.044 -8.060 -35.247 1.00 50.50 144 PRO A N 1
ATOM 1047 C CA . PRO A 1 144 ? -11.159 -7.036 -36.280 1.00 50.50 144 PRO A CA 1
ATOM 1048 C C . PRO A 1 144 ? -12.385 -7.268 -37.181 1.00 50.50 144 PRO A C 1
ATOM 1050 O O . PRO A 1 144 ? -12.646 -8.384 -37.627 1.00 50.50 144 PRO A O 1
ATOM 1053 N N . GLY A 1 145 ? -13.162 -6.210 -37.443 1.00 56.34 145 GLY A 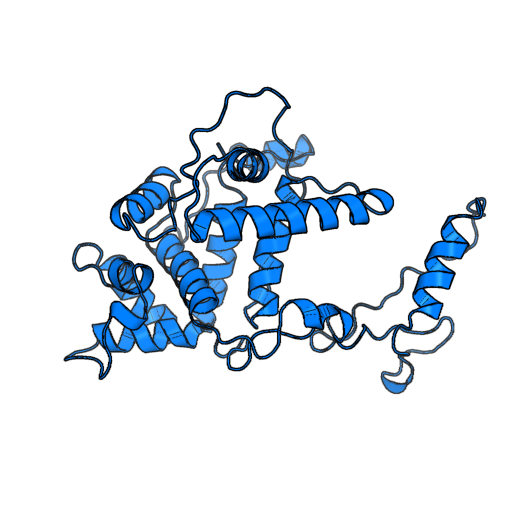N 1
ATOM 1054 C CA . GLY A 1 145 ? -14.315 -6.247 -38.356 1.00 56.34 145 GLY A CA 1
ATOM 1055 C C . GLY A 1 145 ? -15.672 -6.647 -37.750 1.00 56.34 145 GLY A C 1
ATOM 1056 O O . GLY A 1 145 ? -16.660 -6.684 -38.485 1.00 56.34 145 GLY A O 1
ATOM 1057 N N . LYS A 1 146 ? -15.774 -6.910 -36.435 1.00 56.34 146 LYS A N 1
ATOM 1058 C CA . LYS A 1 146 ? -17.047 -7.281 -35.777 1.00 56.34 146 LYS A CA 1
ATOM 1059 C C . LYS A 1 146 ? -17.739 -6.123 -35.034 1.00 56.34 146 LYS A C 1
ATOM 1061 O O . LYS A 1 146 ? -17.146 -5.419 -34.205 1.00 56.34 146 LYS A O 1
ATOM 1066 N N . ILE A 1 147 ? -19.027 -5.927 -35.338 1.00 51.97 147 ILE A N 1
ATOM 1067 C CA . ILE A 1 147 ? -19.867 -4.815 -34.864 1.00 51.97 147 ILE A CA 1
ATOM 1068 C C . ILE A 1 147 ? -20.478 -5.149 -33.486 1.00 51.97 147 ILE A C 1
ATOM 1070 O O . ILE A 1 147 ? -21.661 -5.449 -33.344 1.00 51.97 147 ILE A O 1
ATOM 1074 N N . GLY A 1 148 ? -19.659 -5.002 -32.446 1.00 53.50 148 GLY A N 1
ATOM 1075 C CA . GLY A 1 148 ? -20.068 -4.477 -31.139 1.00 53.50 148 GLY A CA 1
ATOM 1076 C C . GLY A 1 148 ? -21.069 -5.280 -30.305 1.00 53.50 148 GLY A C 1
ATOM 1077 O O . GLY A 1 148 ? -21.743 -4.673 -29.473 1.00 53.50 148 GLY A O 1
ATOM 1078 N N . ARG A 1 149 ? -21.188 -6.607 -30.461 1.00 59.09 149 ARG A N 1
ATOM 1079 C CA . ARG A 1 149 ? -21.969 -7.431 -29.512 1.00 59.09 149 ARG A CA 1
ATOM 1080 C C . ARG A 1 149 ? -21.069 -8.190 -28.540 1.00 59.09 149 ARG A C 1
ATOM 1082 O O . ARG A 1 149 ? -20.075 -8.781 -28.933 1.00 59.09 149 ARG A O 1
ATOM 1089 N N . MET A 1 150 ? -21.469 -8.255 -27.265 1.00 52.75 150 MET A N 1
ATOM 1090 C CA . MET A 1 150 ? -20.762 -8.995 -26.197 1.00 52.75 150 MET A CA 1
ATOM 1091 C C . MET A 1 150 ? -20.509 -10.481 -26.528 1.00 52.75 150 MET A C 1
ATOM 1093 O O . MET A 1 150 ? -19.580 -11.079 -26.001 1.00 52.75 150 MET A O 1
ATOM 1097 N N . SER A 1 151 ? -21.300 -11.079 -27.424 1.00 57.59 151 SER A N 1
ATOM 1098 C CA . SER A 1 151 ? -21.113 -12.450 -27.918 1.00 57.59 151 SER A CA 1
ATOM 1099 C C . SER A 1 151 ? -19.958 -12.617 -28.916 1.00 57.59 151 SER A C 1
ATOM 1101 O O . SER A 1 151 ? -19.642 -13.741 -29.285 1.00 57.59 151 SER A O 1
ATOM 1103 N N . GLU A 1 152 ? -19.368 -11.522 -29.396 1.00 58.69 152 GLU A N 1
ATOM 1104 C CA . GLU A 1 152 ? -18.341 -11.509 -30.449 1.00 58.69 152 GLU A CA 1
ATOM 1105 C C . GLU A 1 152 ? -16.914 -11.408 -29.892 1.00 58.69 152 GLU A C 1
ATOM 1107 O O . GLU A 1 152 ? -15.958 -11.362 -30.663 1.00 58.69 152 GLU A O 1
ATOM 1112 N N . PHE A 1 153 ? -16.761 -11.375 -28.565 1.00 62.03 153 PHE A N 1
ATOM 1113 C CA . PHE A 1 153 ? -15.458 -11.341 -27.914 1.00 62.03 153 PHE A CA 1
ATOM 1114 C C . PHE A 1 153 ? -14.843 -12.751 -27.865 1.00 62.03 153 PHE A C 1
ATOM 1116 O O . PHE A 1 153 ? -15.398 -13.667 -27.248 1.00 62.03 153 PHE A O 1
ATOM 1123 N N . LYS A 1 154 ? -13.677 -12.925 -28.494 1.00 68.25 154 LYS A N 1
ATOM 1124 C CA . LYS A 1 154 ? -12.872 -14.156 -28.459 1.00 68.25 154 LYS A CA 1
ATOM 1125 C C . LYS A 1 154 ? -11.956 -14.133 -27.232 1.00 68.25 154 LYS A C 1
ATOM 1127 O O . LYS A 1 154 ? -11.471 -13.084 -26.825 1.00 68.25 154 LYS A O 1
ATOM 1132 N N . ARG A 1 155 ? -11.711 -15.291 -26.610 1.00 67.19 155 ARG A N 1
ATOM 1133 C CA . ARG A 1 155 ? -10.686 -15.420 -25.554 1.00 67.19 155 ARG A CA 1
ATOM 1134 C C . ARG A 1 155 ? -9.294 -15.383 -26.178 1.00 67.19 155 ARG A C 1
ATOM 1136 O O . ARG A 1 155 ? -9.059 -16.121 -27.128 1.00 67.19 155 ARG A O 1
ATOM 1143 N N . LEU A 1 156 ? -8.385 -14.598 -25.601 1.00 66.25 156 LEU A N 1
ATOM 1144 C CA . LEU A 1 156 ? -6.986 -14.557 -26.029 1.00 66.25 156 LEU A CA 1
ATOM 1145 C C . LEU A 1 156 ? -6.338 -15.941 -25.866 1.00 66.25 156 LEU A C 1
ATOM 1147 O O . LEU A 1 156 ? -6.420 -16.537 -24.789 1.00 66.25 156 LEU A O 1
ATOM 1151 N N . THR A 1 157 ? -5.722 -16.464 -26.923 1.00 70.50 157 THR A N 1
ATOM 1152 C CA . THR A 1 157 ? -4.996 -17.747 -26.930 1.00 70.50 157 THR A CA 1
ATOM 1153 C C . THR A 1 157 ? -3.480 -17.531 -26.998 1.00 70.50 157 THR A C 1
ATOM 1155 O O . THR A 1 157 ? -3.031 -16.409 -27.201 1.00 70.50 157 THR A O 1
ATOM 1158 N N . ASP A 1 158 ? -2.679 -18.580 -26.765 1.00 68.56 158 ASP A N 1
ATOM 1159 C CA . ASP A 1 158 ? -1.209 -18.479 -26.887 1.00 68.56 158 ASP A CA 1
ATOM 1160 C C . ASP A 1 158 ? -0.781 -18.237 -28.334 1.00 68.56 158 ASP A C 1
ATOM 1162 O O . ASP A 1 158 ? 0.185 -17.528 -28.571 1.00 68.56 158 ASP A O 1
ATOM 1166 N N . GLU A 1 159 ? -1.535 -18.784 -29.287 1.00 72.06 159 GLU A N 1
ATOM 1167 C CA . GLU A 1 159 ? -1.333 -18.578 -30.721 1.00 72.06 159 GLU A CA 1
ATOM 1168 C C . GLU A 1 159 ? -1.583 -17.117 -31.110 1.00 72.06 159 GLU A C 1
ATOM 1170 O O . GLU A 1 159 ? -0.801 -16.554 -31.865 1.00 72.06 159 GLU A O 1
ATOM 1175 N N . ASP A 1 160 ? -2.617 -16.476 -30.544 1.00 67.00 160 ASP A N 1
ATOM 1176 C CA . ASP A 1 160 ? -2.878 -15.048 -30.783 1.00 67.00 160 ASP A CA 1
ATOM 1177 C C . ASP A 1 160 ? -1.735 -14.166 -30.234 1.00 67.00 160 ASP A C 1
ATOM 1179 O O . ASP A 1 160 ? -1.383 -13.166 -30.849 1.00 67.00 160 ASP A O 1
ATOM 1183 N N . ILE A 1 161 ? -1.150 -14.532 -29.084 1.00 65.81 161 ILE A N 1
ATOM 1184 C CA . ILE A 1 161 ? -0.010 -13.809 -28.489 1.00 65.81 161 ILE A CA 1
ATOM 1185 C C . ILE A 1 161 ? 1.251 -14.025 -29.327 1.00 65.81 161 ILE A C 1
ATOM 1187 O O . ILE A 1 161 ? 1.937 -13.059 -29.635 1.00 65.81 161 ILE A O 1
ATOM 1191 N N . ALA A 1 162 ? 1.534 -15.270 -29.716 1.00 68.62 162 ALA A N 1
ATOM 1192 C CA . ALA A 1 162 ? 2.688 -15.603 -30.543 1.00 68.62 162 ALA A CA 1
ATOM 1193 C C . ALA A 1 162 ? 2.622 -14.911 -31.910 1.00 68.62 162 ALA A C 1
ATOM 1195 O O . ALA A 1 162 ? 3.620 -14.358 -32.344 1.00 68.62 162 ALA A O 1
ATOM 1196 N N . ALA A 1 163 ? 1.444 -14.853 -32.538 1.00 67.69 163 ALA A N 1
ATOM 1197 C CA . ALA A 1 163 ? 1.253 -14.129 -33.793 1.00 67.69 163 ALA A CA 1
ATOM 1198 C C . ALA A 1 163 ? 1.507 -12.619 -33.640 1.00 67.69 163 ALA A C 1
ATOM 1200 O O . ALA A 1 163 ? 2.154 -12.022 -34.491 1.00 67.69 163 ALA A O 1
ATOM 1201 N N . MET A 1 164 ? 1.056 -12.005 -32.538 1.00 64.50 164 MET A N 1
ATOM 1202 C CA . MET A 1 164 ? 1.357 -10.595 -32.247 1.00 64.50 164 MET A CA 1
ATOM 1203 C C . MET A 1 164 ? 2.845 -10.353 -31.955 1.00 64.50 164 MET A C 1
ATOM 1205 O O . MET A 1 164 ? 3.359 -9.293 -32.288 1.00 64.50 164 MET A O 1
ATOM 1209 N N . GLU A 1 165 ? 3.530 -11.306 -31.317 1.00 61.16 165 GLU A N 1
ATOM 1210 C CA . GLU A 1 165 ? 4.976 -11.232 -31.075 1.00 61.16 165 GLU A CA 1
ATOM 1211 C C . GLU A 1 165 ? 5.796 -11.465 -32.361 1.00 61.16 165 GLU A C 1
ATOM 1213 O O . GLU A 1 165 ? 6.859 -10.869 -32.503 1.00 61.16 165 GLU A O 1
ATOM 1218 N N . GLU A 1 166 ? 5.308 -12.292 -33.294 1.00 59.88 166 GLU A N 1
ATOM 1219 C CA . GLU A 1 166 ? 5.931 -12.552 -34.603 1.00 59.88 166 GLU A CA 1
ATOM 1220 C C . GLU A 1 166 ? 5.754 -11.374 -35.582 1.00 59.88 166 GLU A C 1
ATOM 1222 O O . GLU A 1 166 ? 6.711 -11.019 -36.271 1.00 59.88 166 GLU A O 1
ATOM 1227 N N . ASP A 1 167 ? 4.585 -10.720 -35.596 1.00 54.19 167 ASP A N 1
ATOM 1228 C CA . ASP A 1 167 ? 4.309 -9.537 -36.435 1.00 54.19 167 ASP A CA 1
ATOM 1229 C C . ASP A 1 167 ? 5.169 -8.308 -36.055 1.00 54.19 167 ASP A C 1
ATOM 1231 O O . ASP A 1 167 ? 5.380 -7.424 -36.886 1.00 54.19 167 ASP A O 1
ATOM 1235 N N . ASP A 1 168 ? 5.685 -8.244 -34.821 1.00 49.78 168 ASP A N 1
ATOM 1236 C CA . ASP A 1 168 ? 6.548 -7.154 -34.327 1.00 49.78 168 ASP A CA 1
ATOM 1237 C C . ASP A 1 168 ? 8.041 -7.330 -34.712 1.00 49.78 168 ASP A C 1
ATOM 1239 O O . ASP A 1 168 ? 8.798 -6.354 -34.695 1.00 49.78 168 ASP A O 1
ATOM 1243 N N . ASP A 1 169 ? 8.490 -8.550 -35.050 1.00 46.56 169 ASP A N 1
ATOM 1244 C CA . ASP A 1 169 ? 9.896 -8.859 -35.391 1.00 46.56 169 ASP A CA 1
ATOM 1245 C C . ASP A 1 169 ? 10.194 -8.710 -36.900 1.00 46.56 169 ASP A C 1
ATOM 1247 O O . ASP A 1 169 ? 11.340 -8.455 -37.296 1.00 46.56 169 ASP A O 1
ATOM 1251 N N . GLU A 1 170 ? 9.181 -8.809 -37.767 1.00 42.78 170 GLU A N 1
ATOM 1252 C CA . GLU A 1 170 ? 9.305 -8.386 -39.161 1.00 42.78 170 GLU A CA 1
ATOM 1253 C C . GLU A 1 170 ? 9.146 -6.869 -39.212 1.00 42.78 170 GLU A C 1
ATOM 1255 O O . GLU A 1 170 ? 8.058 -6.358 -38.990 1.00 42.78 170 GLU A O 1
ATOM 1260 N N . GLY A 1 171 ? 10.240 -6.144 -39.477 1.00 44.81 171 GLY A N 1
ATOM 1261 C CA . GLY A 1 171 ? 10.292 -4.681 -39.568 1.00 44.81 171 GLY A CA 1
ATOM 1262 C C . GLY A 1 171 ? 9.302 -4.091 -40.576 1.00 44.81 171 GLY A C 1
ATOM 1263 O O . GLY A 1 171 ? 9.685 -3.668 -41.666 1.00 44.81 171 GLY A O 1
ATOM 1264 N N . SER A 1 172 ? 8.033 -4.055 -40.188 1.00 40.91 172 SER A N 1
ATOM 1265 C CA . SER A 1 172 ? 6.920 -3.495 -40.918 1.00 40.91 172 SER A CA 1
ATOM 1266 C C . SER A 1 172 ? 7.152 -1.997 -40.969 1.00 40.91 172 SER A C 1
ATOM 1268 O O . SER A 1 172 ? 7.049 -1.288 -39.964 1.00 40.91 172 SER A O 1
ATOM 1270 N N . GLU A 1 173 ? 7.558 -1.510 -42.143 1.00 41.59 173 GLU A N 1
ATOM 1271 C CA . GLU A 1 173 ? 7.454 -0.095 -42.460 1.00 41.59 173 GLU A CA 1
ATOM 1272 C C . GLU A 1 173 ? 6.032 0.333 -42.087 1.00 41.59 173 GLU A C 1
ATOM 1274 O O . GLU A 1 173 ? 5.066 -0.168 -42.667 1.00 41.59 173 GLU A O 1
ATOM 1279 N N . LEU A 1 174 ? 5.909 1.227 -41.097 1.00 41.06 174 LEU A N 1
ATOM 1280 C CA . LEU A 1 174 ? 4.659 1.911 -40.782 1.00 41.06 174 LEU A CA 1
ATOM 1281 C C . LEU A 1 174 ? 4.203 2.619 -42.061 1.00 41.06 174 LEU A C 1
ATOM 1283 O O . LEU A 1 174 ? 4.601 3.745 -42.353 1.00 41.06 174 LEU A O 1
ATOM 1287 N N . THR A 1 175 ? 3.414 1.927 -42.872 1.00 40.56 175 THR A N 1
ATOM 1288 C CA . THR A 1 175 ? 2.757 2.521 -44.022 1.00 40.56 175 THR A CA 1
ATOM 1289 C C . THR A 1 175 ? 1.612 3.366 -43.476 1.00 40.56 175 THR A C 1
ATOM 1291 O O . THR A 1 175 ? 0.809 2.897 -42.670 1.00 40.56 175 THR A O 1
ATOM 1294 N N . ASP A 1 176 ? 1.561 4.631 -43.901 1.00 42.88 176 ASP A N 1
ATOM 1295 C CA . ASP A 1 176 ? 0.699 5.719 -43.398 1.00 42.88 176 ASP A CA 1
ATOM 1296 C C . ASP A 1 176 ? -0.832 5.475 -43.493 1.00 42.88 176 ASP A C 1
ATOM 1298 O O . ASP A 1 176 ? -1.618 6.412 -43.378 1.00 42.88 176 ASP A O 1
ATOM 1302 N N . ASN A 1 177 ? -1.293 4.243 -43.730 1.00 41.28 177 ASN A N 1
ATOM 1303 C CA . ASN A 1 177 ? -2.708 3.891 -43.889 1.00 41.28 177 ASN A CA 1
ATOM 1304 C C . ASN A 1 177 ? -3.130 2.573 -43.220 1.00 41.28 177 ASN A C 1
ATOM 1306 O O . ASN A 1 177 ? -4.225 2.080 -43.497 1.00 41.28 177 ASN A O 1
ATOM 1310 N N . VAL A 1 178 ? -2.314 1.991 -42.340 1.00 40.00 178 VAL A N 1
ATOM 1311 C CA . VAL A 1 178 ? -2.812 0.922 -41.467 1.00 40.00 178 VAL A CA 1
ATOM 1312 C C . VAL A 1 178 ? -3.395 1.593 -40.233 1.00 40.00 178 VAL A C 1
ATOM 1314 O O . VAL A 1 178 ? -2.653 2.138 -39.417 1.00 40.00 178 VAL A O 1
ATOM 1317 N N . ASP A 1 179 ? -4.725 1.595 -40.117 1.00 39.00 179 ASP A N 1
ATOM 1318 C CA . ASP A 1 179 ? -5.404 1.918 -38.864 1.00 39.00 179 ASP A CA 1
ATOM 1319 C C . ASP A 1 179 ? -4.755 1.067 -37.769 1.00 39.00 179 ASP A C 1
ATOM 1321 O O . ASP A 1 179 ? -4.957 -0.148 -37.720 1.00 39.00 179 ASP A O 1
ATOM 1325 N N . VAL A 1 180 ? -3.921 1.689 -36.929 1.00 42.75 180 VAL A N 1
ATOM 1326 C CA . VAL A 1 180 ? -3.315 1.033 -35.773 1.00 42.75 180 VAL A CA 1
ATOM 1327 C C . VAL A 1 180 ? -4.477 0.611 -34.889 1.00 42.75 180 VAL A C 1
ATOM 1329 O O . VAL A 1 180 ? -5.049 1.420 -34.156 1.00 42.75 180 VAL A O 1
ATOM 1332 N N . TYR A 1 181 ? -4.881 -0.652 -35.015 1.00 41.28 181 TYR A N 1
ATOM 1333 C CA . TYR A 1 181 ? -5.939 -1.229 -34.211 1.00 41.28 181 TYR A CA 1
ATOM 1334 C C . TYR A 1 181 ? -5.394 -1.401 -32.797 1.00 41.28 181 TYR A C 1
ATOM 1336 O O . TYR A 1 181 ? -4.886 -2.451 -32.412 1.00 41.28 181 TYR A O 1
ATOM 1344 N N . ILE A 1 182 ? -5.484 -0.332 -32.010 1.00 45.22 182 ILE A N 1
ATOM 1345 C CA . ILE A 1 182 ? -5.372 -0.429 -30.564 1.00 45.22 182 ILE A CA 1
ATOM 1346 C C . ILE A 1 182 ? -6.599 -1.219 -30.141 1.00 45.22 182 ILE A C 1
ATOM 1348 O O . ILE A 1 182 ? -7.720 -0.714 -30.215 1.00 45.22 182 ILE A O 1
ATOM 1352 N N . ALA A 1 183 ? -6.398 -2.475 -29.757 1.00 40.88 183 ALA A N 1
ATOM 1353 C CA . ALA A 1 183 ? -7.481 -3.313 -29.293 1.00 40.88 183 ALA A CA 1
ATOM 1354 C C . ALA A 1 183 ? -8.233 -2.574 -28.169 1.00 40.88 183 ALA A C 1
ATOM 1356 O O . ALA A 1 183 ? -7.695 -2.336 -27.086 1.00 40.88 183 ALA A O 1
ATOM 1357 N N . GLU A 1 184 ? -9.484 -2.176 -28.430 1.00 41.16 184 GLU A N 1
ATOM 1358 C CA . GLU A 1 184 ? -10.409 -1.607 -27.439 1.00 41.16 184 GLU A CA 1
ATOM 1359 C C . GLU A 1 184 ? -10.880 -2.716 -26.476 1.00 41.16 184 GLU A C 1
ATOM 1361 O O . GLU A 1 184 ? -12.066 -3.026 -26.359 1.00 41.16 184 GLU A O 1
ATOM 1366 N N . THR A 1 185 ? -9.931 -3.424 -25.866 1.00 43.66 185 THR A N 1
ATOM 1367 C CA . THR A 1 185 ? -10.147 -4.731 -25.237 1.00 43.66 185 THR A CA 1
ATOM 1368 C C . THR A 1 185 ? -9.537 -4.788 -23.853 1.00 43.66 185 THR A C 1
ATOM 1370 O O . THR A 1 185 ? -8.935 -5.779 -23.447 1.00 43.66 185 THR A O 1
ATOM 1373 N N . PHE A 1 186 ? -9.767 -3.741 -23.079 1.00 46.53 186 PHE A N 1
ATOM 1374 C CA . PHE A 1 186 ? -10.077 -3.988 -21.684 1.00 46.53 186 PHE A CA 1
ATOM 1375 C C . PHE A 1 186 ? -11.579 -4.248 -21.690 1.00 46.53 186 PHE A C 1
ATOM 1377 O O . PHE A 1 186 ? -12.334 -3.353 -22.054 1.00 46.53 186 PHE A O 1
ATOM 1384 N N . GLY A 1 187 ? -12.017 -5.484 -21.439 1.00 49.38 187 GLY A N 1
ATOM 1385 C CA . GLY A 1 187 ? -13.443 -5.826 -21.415 1.00 49.38 187 GLY A CA 1
ATOM 1386 C C . GLY A 1 187 ? -14.253 -4.974 -20.419 1.00 49.38 187 GLY A C 1
ATOM 1387 O O . GLY A 1 187 ? -13.808 -3.949 -19.906 1.00 49.38 187 GLY A O 1
ATOM 1388 N N . ALA A 1 188 ? -15.472 -5.394 -20.085 1.00 49.56 188 ALA A N 1
ATOM 1389 C CA . ALA A 1 188 ? -16.222 -4.736 -19.011 1.00 49.56 188 ALA A CA 1
ATOM 1390 C C . ALA A 1 188 ? -15.439 -4.764 -17.668 1.00 49.56 188 ALA A C 1
ATOM 1392 O O . ALA A 1 188 ? -14.524 -5.567 -17.496 1.00 49.56 188 ALA A O 1
ATOM 1393 N N . ARG A 1 189 ? -15.772 -3.890 -16.699 1.00 51.25 189 ARG A N 1
ATOM 1394 C CA . ARG A 1 189 ? -15.064 -3.784 -15.392 1.00 51.25 189 ARG A CA 1
ATOM 1395 C C . ARG A 1 189 ? -14.943 -5.118 -14.636 1.00 51.25 189 ARG A C 1
ATOM 1397 O O . ARG A 1 189 ? -14.054 -5.280 -13.810 1.00 51.25 189 ARG A O 1
ATOM 1404 N N . ASP A 1 190 ? -15.846 -6.057 -14.886 1.00 52.50 190 ASP A N 1
ATOM 1405 C CA . ASP A 1 190 ? -15.865 -7.414 -14.333 1.00 52.50 190 ASP A CA 1
ATOM 1406 C C . ASP A 1 190 ? -15.008 -8.425 -15.123 1.00 52.50 190 ASP A C 1
ATOM 1408 O O . ASP A 1 190 ? -14.753 -9.521 -14.632 1.00 52.50 190 ASP A O 1
ATOM 1412 N N . GLN A 1 191 ? -14.551 -8.050 -16.319 1.00 50.72 191 GLN A N 1
ATOM 1413 C CA . GLN A 1 191 ? -13.740 -8.837 -17.257 1.00 50.72 191 GLN A CA 1
ATOM 1414 C C . GLN A 1 191 ? -12.286 -8.339 -17.345 1.00 50.72 191 GLN A C 1
ATOM 1416 O O . GLN A 1 191 ? -11.556 -8.721 -18.263 1.00 50.72 191 GLN A O 1
ATOM 1421 N N . VAL A 1 192 ? -11.865 -7.467 -16.421 1.00 55.72 192 VAL A N 1
ATOM 1422 C CA . VAL A 1 192 ? -10.472 -7.012 -16.322 1.00 55.72 192 VAL A CA 1
ATOM 1423 C C . VAL A 1 192 ? -9.562 -8.235 -16.197 1.00 55.72 192 VAL A C 1
ATOM 1425 O O . VAL A 1 192 ? -9.848 -9.178 -15.455 1.00 55.72 192 VAL A O 1
ATOM 1428 N N . PHE A 1 193 ? -8.488 -8.236 -16.984 1.00 49.66 193 PHE A N 1
ATOM 1429 C CA . PHE A 1 193 ? -7.505 -9.309 -17.010 1.00 49.66 193 PHE A CA 1
ATOM 1430 C C . PHE A 1 193 ? -6.941 -9.548 -15.602 1.00 49.66 193 PHE A C 1
ATOM 1432 O O . PHE A 1 193 ? -6.495 -8.611 -14.949 1.00 49.66 193 PHE A O 1
ATOM 1439 N N . GLY A 1 194 ? -6.941 -10.806 -15.154 1.00 55.22 194 GLY A N 1
ATOM 1440 C CA . GLY A 1 194 ? -6.476 -11.186 -13.818 1.00 55.22 194 GLY A CA 1
ATOM 1441 C C . GLY A 1 194 ? -7.626 -11.530 -12.873 1.00 55.22 194 GLY A C 1
ATOM 1442 O O . GLY A 1 194 ? -8.313 -10.672 -12.329 1.00 55.22 194 GLY A O 1
ATOM 1443 N N . GLN A 1 195 ? -7.831 -12.828 -12.636 1.00 61.22 195 GLN A N 1
ATOM 1444 C CA . GLN A 1 195 ? -8.766 -13.269 -11.602 1.00 61.22 195 GLN A CA 1
ATOM 1445 C C . GLN A 1 195 ? -8.282 -12.846 -10.214 1.00 61.22 195 GLN A C 1
ATOM 1447 O O . GLN A 1 195 ? -7.114 -13.048 -9.860 1.00 61.22 195 GLN A O 1
ATOM 1452 N N . LYS A 1 196 ? -9.219 -12.347 -9.404 1.00 74.00 196 LYS A N 1
ATOM 1453 C CA . LYS A 1 196 ? -8.977 -12.017 -8.000 1.00 74.00 196 LYS A CA 1
ATOM 1454 C C . LYS A 1 196 ? -8.461 -13.247 -7.248 1.00 74.00 196 LYS A C 1
ATOM 1456 O O . LYS A 1 196 ? -8.983 -14.351 -7.386 1.00 74.00 196 LYS A O 1
ATOM 1461 N N . VAL A 1 197 ? -7.397 -13.055 -6.480 1.00 74.56 197 VAL A N 1
ATOM 1462 C CA . VAL A 1 197 ? -6.742 -14.072 -5.648 1.00 74.56 197 VAL A CA 1
ATOM 1463 C C . VAL A 1 197 ? -7.436 -14.188 -4.290 1.00 74.56 197 VAL A C 1
ATOM 1465 O O . VAL A 1 197 ? -7.370 -15.245 -3.668 1.00 74.56 197 VAL A O 1
ATOM 1468 N N . GLY A 1 198 ? -8.112 -13.133 -3.827 1.00 75.94 198 GLY A N 1
ATOM 1469 C CA . GLY A 1 198 ? -8.885 -13.154 -2.585 1.00 75.94 198 GLY A CA 1
ATOM 1470 C C . GLY A 1 198 ? -10.113 -14.057 -2.698 1.00 75.94 198 GLY A C 1
ATOM 1471 O O . GLY A 1 198 ? -10.869 -13.958 -3.661 1.00 75.94 198 GLY A O 1
ATOM 1472 N N . LYS A 1 199 ? -10.308 -14.948 -1.720 1.00 77.50 199 LYS A N 1
ATOM 1473 C CA . LYS A 1 199 ? -11.460 -15.864 -1.690 1.00 77.50 199 LYS A CA 1
ATOM 1474 C C . LYS A 1 199 ? -12.725 -15.207 -1.134 1.00 77.50 199 LYS A C 1
ATOM 1476 O O . LYS A 1 199 ? -13.805 -15.364 -1.691 1.00 77.50 199 LYS A O 1
ATOM 1481 N N . ASP A 1 200 ? -12.565 -14.486 -0.026 1.00 81.31 200 ASP A N 1
ATOM 1482 C CA . ASP A 1 200 ? -13.676 -14.065 0.838 1.00 81.31 200 ASP A CA 1
ATOM 1483 C C . ASP A 1 200 ? -13.824 -12.537 0.925 1.00 81.31 200 ASP A C 1
ATOM 1485 O O . ASP A 1 200 ? -14.549 -12.035 1.786 1.00 81.31 200 ASP A O 1
ATOM 1489 N N . ILE A 1 201 ? -13.096 -11.801 0.078 1.00 86.25 201 ILE A N 1
ATOM 1490 C CA . ILE A 1 201 ? -13.075 -10.339 0.042 1.00 86.25 201 ILE A CA 1
ATOM 1491 C C . ILE A 1 201 ? -13.377 -9.859 -1.374 1.00 86.25 201 ILE A C 1
ATOM 1493 O O . ILE A 1 201 ? -12.800 -10.320 -2.358 1.00 86.25 201 ILE A O 1
ATOM 1497 N N . ASP A 1 202 ? -14.279 -8.892 -1.457 1.00 87.38 202 ASP A N 1
ATOM 1498 C CA . ASP A 1 202 ? -14.591 -8.139 -2.661 1.00 87.38 202 ASP A CA 1
ATOM 1499 C C . ASP A 1 202 ? -14.597 -6.636 -2.361 1.00 87.38 202 ASP A C 1
ATOM 1501 O O . ASP A 1 202 ? -14.394 -6.194 -1.225 1.00 87.38 202 ASP A O 1
ATOM 1505 N N . GLN A 1 203 ? -14.889 -5.826 -3.380 1.00 86.62 203 GLN A N 1
ATOM 1506 C CA . GLN A 1 203 ? -14.879 -4.382 -3.209 1.00 86.62 203 GLN A CA 1
ATOM 1507 C C . GLN A 1 203 ? -15.937 -3.952 -2.187 1.00 86.62 203 GLN A C 1
ATOM 1509 O O . GLN A 1 203 ? -15.737 -2.984 -1.474 1.00 86.62 203 GLN A O 1
ATOM 1514 N N . LYS A 1 204 ? -17.064 -4.650 -2.038 1.00 89.00 204 LYS A N 1
ATOM 1515 C CA . LYS A 1 204 ? -18.115 -4.253 -1.086 1.00 89.00 204 LYS A CA 1
ATOM 1516 C C . LYS A 1 204 ? -17.774 -4.615 0.358 1.00 89.00 204 LYS A C 1
ATOM 1518 O O . LYS A 1 204 ? -18.332 -4.007 1.269 1.00 89.00 204 LYS A O 1
ATOM 1523 N N . THR A 1 205 ? -16.856 -5.554 0.551 1.00 91.75 205 THR A N 1
ATOM 1524 C CA . THR A 1 205 ? -16.483 -6.134 1.845 1.00 91.75 205 THR A CA 1
ATOM 1525 C C . THR A 1 205 ? -15.021 -5.893 2.217 1.00 91.75 205 THR A C 1
ATOM 1527 O O . THR A 1 205 ? -14.552 -6.418 3.221 1.00 91.75 205 THR A O 1
ATOM 1530 N N . PHE A 1 206 ? -14.293 -5.055 1.473 1.00 93.44 206 PHE A N 1
ATOM 1531 C CA . PHE A 1 206 ? -12.871 -4.787 1.717 1.00 93.44 206 PHE A CA 1
ATOM 1532 C C . PHE A 1 206 ? -12.565 -4.248 3.131 1.00 93.44 206 PHE A C 1
ATOM 1534 O O . PHE A 1 206 ? -11.474 -4.457 3.661 1.00 93.44 206 PHE A O 1
ATOM 1541 N N . ASN A 1 207 ? -13.540 -3.612 3.790 1.00 94.75 207 ASN A N 1
ATOM 1542 C CA . ASN A 1 207 ? -13.439 -3.158 5.180 1.00 94.75 207 ASN A CA 1
ATOM 1543 C C . ASN A 1 207 ? -13.746 -4.245 6.236 1.00 94.75 207 ASN A C 1
ATOM 1545 O O . ASN A 1 207 ? -13.801 -3.915 7.421 1.00 94.75 207 ASN A O 1
ATOM 1549 N N . LYS A 1 208 ? -13.963 -5.514 5.856 1.00 93.94 208 LYS A N 1
ATOM 1550 C CA . LYS A 1 208 ? -14.386 -6.608 6.756 1.00 93.94 208 LYS A CA 1
ATOM 1551 C C . LYS A 1 208 ? -13.560 -6.667 8.041 1.00 93.94 208 LYS A C 1
ATOM 1553 O O . LYS A 1 208 ? -14.128 -6.610 9.129 1.00 93.94 208 LYS A O 1
ATOM 1558 N N . TYR A 1 209 ? -12.234 -6.714 7.921 1.00 93.62 209 TYR A N 1
ATOM 1559 C CA . TYR A 1 209 ? -11.339 -6.841 9.075 1.00 93.62 209 TYR A CA 1
ATOM 1560 C C . TYR A 1 209 ? -11.269 -5.567 9.925 1.00 93.62 209 TYR A C 1
ATOM 1562 O O . TYR A 1 209 ? -11.072 -5.653 11.132 1.00 93.62 209 TYR A O 1
ATOM 1570 N N . LEU A 1 210 ? -11.522 -4.389 9.343 1.00 94.12 210 LEU A N 1
ATOM 1571 C CA . LEU A 1 210 ? -11.715 -3.152 10.110 1.00 94.12 210 LEU A CA 1
ATOM 1572 C C . LEU A 1 210 ? -13.037 -3.175 10.884 1.00 94.12 210 LEU A C 1
ATOM 1574 O O . LEU A 1 210 ? -13.095 -2.713 12.020 1.00 94.12 210 LEU A O 1
ATOM 1578 N N . GLY A 1 211 ? -14.091 -3.748 10.298 1.00 92.69 211 GLY A N 1
ATOM 1579 C CA . GLY A 1 211 ? -15.365 -3.989 10.973 1.00 92.69 211 GLY A CA 1
ATOM 1580 C C . GLY A 1 211 ? -15.239 -4.979 12.132 1.00 92.69 211 GLY A C 1
ATOM 1581 O O . GLY A 1 211 ? -15.820 -4.758 13.192 1.00 92.69 211 GLY A O 1
ATOM 1582 N N . GLU A 1 212 ? -14.453 -6.045 11.964 1.00 91.94 212 GLU A N 1
ATOM 1583 C CA . GLU A 1 212 ? -14.130 -6.992 13.037 1.00 91.94 212 GLU A CA 1
ATOM 1584 C C . GLU A 1 212 ? -13.283 -6.337 14.134 1.00 91.94 212 GLU A C 1
ATOM 1586 O O . GLU A 1 212 ? -13.647 -6.437 15.305 1.00 91.94 212 GLU A O 1
ATOM 1591 N N . LEU A 1 213 ? -12.245 -5.579 13.768 1.00 90.94 213 LEU A N 1
ATOM 1592 C CA . LEU A 1 213 ? -11.415 -4.825 14.710 1.00 90.94 213 LEU A CA 1
ATOM 1593 C C . LEU A 1 213 ? -12.236 -3.788 15.495 1.00 90.94 213 LEU A C 1
ATOM 1595 O O . LEU A 1 213 ? -12.058 -3.629 16.700 1.00 90.94 213 LEU A O 1
ATOM 1599 N N . ASN A 1 214 ? -13.208 -3.133 14.855 1.00 90.81 214 ASN A N 1
ATOM 1600 C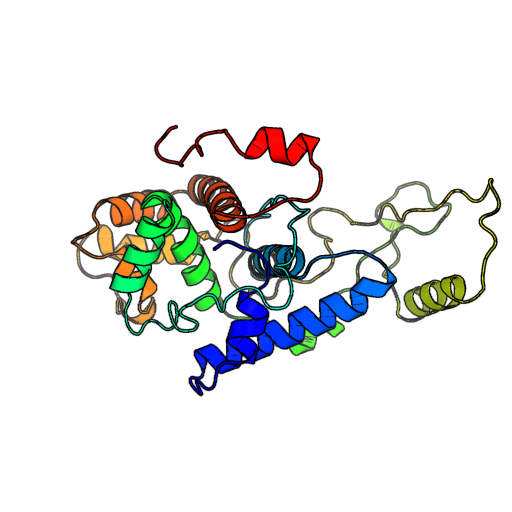 CA . ASN A 1 214 ? -14.100 -2.180 15.516 1.00 90.81 214 ASN A CA 1
ATOM 1601 C C . ASN A 1 214 ? -14.964 -2.820 16.619 1.00 90.81 214 ASN A C 1
ATOM 1603 O O . ASN A 1 214 ? -15.325 -2.158 17.589 1.00 90.81 214 ASN A O 1
ATOM 1607 N N . LYS A 1 215 ? -15.268 -4.122 16.549 1.00 88.81 215 LYS A N 1
ATOM 1608 C CA . LYS A 1 215 ? -16.006 -4.802 17.633 1.00 88.81 215 LYS A CA 1
ATOM 1609 C C . LYS A 1 215 ? -15.221 -4.807 18.948 1.00 88.81 215 LYS A C 1
ATOM 1611 O O . LYS A 1 215 ? -15.831 -4.847 20.013 1.00 88.81 215 LYS A O 1
ATOM 1616 N N . PHE A 1 216 ? -13.892 -4.698 18.893 1.00 84.00 216 PHE A N 1
ATOM 1617 C CA . PHE A 1 216 ? -13.041 -4.596 20.079 1.00 84.00 216 PHE A CA 1
ATOM 1618 C C . PHE A 1 216 ? -13.069 -3.201 20.725 1.00 84.00 216 PHE A C 1
ATOM 1620 O O . PHE A 1 216 ? -12.785 -3.092 21.917 1.00 84.00 216 PHE A O 1
ATOM 1627 N N . THR A 1 217 ? -13.469 -2.149 19.998 1.00 74.94 217 THR A N 1
ATOM 1628 C CA . THR A 1 217 ? -13.611 -0.784 20.547 1.00 74.94 217 THR A CA 1
ATOM 1629 C C . THR A 1 217 ? -14.967 -0.568 21.233 1.00 74.94 217 THR A C 1
ATOM 1631 O O . THR A 1 217 ? -15.059 0.161 22.220 1.00 74.94 217 THR A O 1
ATOM 1634 N N . ALA A 1 218 ? -16.030 -1.226 20.751 1.00 61.72 218 ALA A N 1
ATOM 1635 C CA . ALA A 1 218 ? -17.422 -0.874 21.056 1.00 61.72 218 ALA A CA 1
ATOM 1636 C C . ALA A 1 218 ? -18.006 -1.391 22.397 1.00 61.72 218 ALA A C 1
ATOM 1638 O O . ALA A 1 218 ? -19.135 -1.011 22.710 1.00 61.72 218 ALA A O 1
ATOM 1639 N N . LYS A 1 219 ? -17.258 -2.184 23.194 1.00 54.09 219 LYS A N 1
ATOM 1640 C CA . LYS A 1 219 ? -17.467 -2.636 24.609 1.00 54.09 219 LYS A CA 1
ATOM 1641 C C . LYS A 1 219 ? -17.288 -4.159 24.781 1.00 54.09 219 LYS A C 1
ATOM 1643 O O . LYS A 1 219 ? -17.894 -4.939 24.062 1.00 54.09 219 LYS A O 1
ATOM 1648 N N . LYS A 1 220 ? -16.563 -4.535 25.852 1.00 43.78 220 LYS A N 1
ATOM 1649 C CA . LYS A 1 220 ? -16.416 -5.872 26.482 1.00 43.78 220 LYS A CA 1
ATOM 1650 C C . LYS A 1 220 ? -16.044 -7.025 25.541 1.00 43.78 220 LYS A C 1
ATOM 1652 O O . LYS A 1 220 ? -16.912 -7.795 25.163 1.00 43.78 220 LYS A O 1
ATOM 1657 N N . GLY A 1 221 ? -14.740 -7.187 25.305 1.00 47.59 221 GLY A N 1
ATOM 1658 C CA . GLY A 1 221 ? -14.140 -8.451 24.870 1.00 47.59 221 GLY A CA 1
ATOM 1659 C C . GLY A 1 221 ? -14.795 -9.034 23.624 1.00 47.59 221 GLY A C 1
ATOM 1660 O O . GLY A 1 221 ? -15.683 -9.878 23.732 1.00 47.59 221 GLY A O 1
ATOM 1661 N N . GLY A 1 222 ? -14.322 -8.618 22.445 1.00 50.22 222 GLY A N 1
ATOM 1662 C CA . GLY A 1 222 ? -14.549 -9.417 21.244 1.00 50.22 222 GLY A CA 1
ATOM 1663 C C . GLY A 1 222 ? -14.233 -10.883 21.555 1.00 50.22 222 GLY A C 1
ATOM 1664 O O . GLY A 1 222 ? -13.326 -11.171 22.333 1.00 50.22 222 GLY A O 1
ATOM 1665 N N . SER A 1 223 ? -15.002 -11.816 21.002 1.00 48.31 223 SER A N 1
ATOM 1666 C CA . SER A 1 223 ? -14.879 -13.248 21.304 1.00 48.31 223 SER A CA 1
ATOM 1667 C C . SER A 1 223 ? -13.588 -13.899 20.767 1.00 48.31 223 SER A C 1
ATOM 1669 O O . SER A 1 223 ? -13.534 -15.120 20.676 1.00 48.31 223 SER A O 1
ATOM 1671 N N . GLY A 1 224 ? -12.582 -13.104 20.390 1.00 58.66 224 GLY A N 1
ATOM 1672 C CA . GLY A 1 224 ? -11.300 -13.525 19.818 1.00 58.66 224 GLY A CA 1
ATOM 1673 C C . GLY A 1 224 ? -10.127 -12.783 20.462 1.00 58.66 224 GLY A C 1
ATOM 1674 O O . GLY A 1 224 ? -10.320 -11.818 21.205 1.00 58.66 224 GLY A O 1
ATOM 1675 N N . ASP A 1 225 ? -8.904 -13.241 20.208 1.00 73.62 225 ASP A N 1
ATOM 1676 C CA . ASP A 1 225 ? -7.698 -12.580 20.719 1.00 73.62 225 ASP A CA 1
ATOM 1677 C C . ASP A 1 225 ? -7.328 -11.412 19.786 1.00 73.62 225 ASP A C 1
ATOM 1679 O O . ASP A 1 225 ? -7.224 -11.594 18.576 1.00 73.62 225 ASP A O 1
ATOM 1683 N N . LEU A 1 226 ? -7.079 -10.207 20.321 1.00 81.12 226 LEU A N 1
ATOM 1684 C CA . LEU A 1 226 ? -6.601 -9.064 19.519 1.00 81.12 226 LEU A CA 1
ATOM 1685 C C . LEU A 1 226 ? -5.309 -9.412 18.756 1.00 81.12 226 LEU A C 1
ATOM 1687 O O . LEU A 1 226 ? -5.043 -8.851 17.692 1.00 81.12 226 LEU A O 1
ATOM 1691 N N . LYS A 1 227 ? -4.539 -10.383 19.264 1.00 80.81 227 LYS A N 1
ATOM 1692 C CA . LYS A 1 227 ? -3.360 -10.941 18.589 1.00 80.81 227 LYS A CA 1
ATOM 1693 C C . LYS A 1 227 ? -3.661 -11.549 17.218 1.00 80.81 227 LYS A C 1
ATOM 1695 O O . LYS A 1 227 ? -2.745 -11.617 16.405 1.00 80.81 227 LYS A O 1
ATOM 1700 N N . GLU A 1 228 ? -4.902 -11.942 16.930 1.00 86.12 228 GLU A N 1
ATOM 1701 C CA . GLU A 1 228 ? -5.316 -12.438 15.608 1.00 86.12 228 GLU A CA 1
ATOM 1702 C C . GLU A 1 228 ? -5.136 -11.375 14.514 1.00 86.12 228 GLU A C 1
ATOM 1704 O O . GLU A 1 228 ? -4.793 -11.707 13.385 1.00 86.12 228 GLU A O 1
ATOM 1709 N N . PHE A 1 229 ? -5.266 -10.089 14.857 1.00 88.88 229 PHE A N 1
ATOM 1710 C CA . PHE A 1 229 ? -5.023 -8.960 13.945 1.00 88.88 229 PHE A CA 1
ATOM 1711 C C . PHE A 1 229 ? -3.551 -8.507 13.934 1.00 88.88 229 PHE A C 1
ATOM 1713 O O . PHE A 1 229 ? -3.199 -7.472 13.353 1.00 88.88 229 PHE A O 1
ATOM 1720 N N . GLY A 1 230 ? -2.686 -9.270 14.605 1.00 91.06 230 GLY A N 1
ATOM 1721 C CA . GLY A 1 230 ? -1.259 -9.030 14.729 1.00 91.06 230 GLY A CA 1
ATOM 1722 C C . GLY A 1 230 ? -0.910 -7.665 15.322 1.00 91.06 230 GLY A C 1
ATOM 1723 O O . GLY A 1 230 ? -1.664 -7.029 16.067 1.00 91.06 230 GLY A O 1
ATOM 1724 N N . TRP A 1 231 ? 0.281 -7.193 14.964 1.00 92.94 231 TRP A N 1
ATOM 1725 C CA . TRP A 1 231 ? 0.789 -5.908 15.432 1.00 92.94 231 TRP A CA 1
ATOM 1726 C C . TRP A 1 231 ? -0.020 -4.715 14.898 1.00 92.94 231 TRP A C 1
ATOM 1728 O O . TRP A 1 231 ? -0.098 -3.691 15.571 1.00 92.94 231 TRP A O 1
ATOM 1738 N N . ILE A 1 232 ? -0.649 -4.848 13.722 1.00 94.19 232 ILE A N 1
ATOM 1739 C CA . ILE A 1 232 ? -1.427 -3.769 13.096 1.00 94.19 232 ILE A CA 1
ATOM 1740 C C . ILE A 1 232 ? -2.690 -3.488 13.909 1.00 94.19 232 ILE A C 1
ATOM 1742 O O . ILE A 1 232 ? -2.942 -2.338 14.259 1.00 94.19 232 ILE A O 1
ATOM 1746 N N . GLY A 1 233 ? -3.460 -4.527 14.253 1.00 92.19 233 GLY A N 1
ATOM 1747 C CA . GLY A 1 233 ? -4.648 -4.360 15.092 1.00 92.19 233 GLY A CA 1
ATOM 1748 C C . GLY A 1 233 ? -4.305 -3.793 16.468 1.00 92.19 233 GLY A C 1
ATOM 1749 O O . GLY A 1 233 ? -5.001 -2.908 16.959 1.00 92.19 233 GLY A O 1
ATOM 1750 N N . THR A 1 234 ? -3.183 -4.235 17.044 1.00 90.88 234 THR A N 1
ATOM 1751 C CA . THR A 1 234 ? -2.677 -3.716 18.324 1.00 90.88 234 THR A CA 1
ATOM 1752 C C . THR A 1 234 ? -2.331 -2.227 18.237 1.00 90.88 234 THR A C 1
ATOM 1754 O O . THR A 1 234 ? -2.728 -1.463 19.109 1.00 90.88 234 THR A O 1
ATOM 1757 N N . LEU A 1 235 ? -1.649 -1.800 17.169 1.00 92.25 235 LEU A N 1
ATOM 1758 C CA . LEU A 1 235 ? -1.273 -0.399 16.958 1.00 92.25 235 LEU A CA 1
ATOM 1759 C C . LEU A 1 235 ? -2.490 0.504 16.711 1.00 92.25 235 LEU A C 1
ATOM 1761 O O . LEU A 1 235 ? -2.565 1.605 17.246 1.00 92.25 235 LEU A O 1
ATOM 1765 N N . LEU A 1 236 ? -3.455 0.051 15.906 1.00 92.69 236 LEU A N 1
ATOM 1766 C CA . LEU A 1 236 ? -4.644 0.842 15.564 1.00 92.69 236 LEU A CA 1
ATOM 1767 C C . LEU A 1 236 ? -5.627 0.987 16.734 1.00 92.69 236 LEU A C 1
ATOM 1769 O O . LEU A 1 236 ? -6.403 1.943 16.761 1.00 92.69 236 LEU A O 1
ATOM 1773 N N . LEU A 1 237 ? -5.591 0.055 17.691 1.00 90.38 237 LEU A N 1
ATOM 1774 C CA . LEU A 1 237 ? -6.379 0.100 18.925 1.00 90.38 237 LEU A CA 1
ATOM 1775 C C . LEU A 1 237 ? -5.585 0.580 20.144 1.00 90.38 237 LEU A C 1
ATOM 1777 O O . LEU A 1 237 ? -6.059 0.443 21.276 1.00 90.38 237 LEU A O 1
ATOM 1781 N N . ASP A 1 238 ? -4.402 1.157 19.934 1.00 87.38 238 ASP A N 1
ATOM 1782 C CA . ASP A 1 238 ? -3.616 1.728 21.018 1.00 87.38 238 ASP A CA 1
ATOM 1783 C C . ASP A 1 238 ? -4.411 2.834 21.733 1.00 87.38 238 ASP A C 1
ATOM 1785 O O . ASP A 1 238 ? -5.053 3.688 21.111 1.00 87.38 238 ASP A O 1
ATOM 1789 N N . LYS A 1 239 ? -4.391 2.807 23.067 1.00 82.94 239 LYS A N 1
ATOM 1790 C CA . LYS A 1 239 ? -5.090 3.775 23.921 1.00 82.94 239 LYS A CA 1
ATOM 1791 C C . LYS A 1 239 ? -4.484 5.168 23.812 1.00 82.94 239 LYS A C 1
ATOM 1793 O O . LYS A 1 239 ? -5.194 6.144 24.039 1.00 82.94 239 LYS A O 1
ATOM 1798 N N . GLU A 1 240 ? -3.208 5.260 23.452 1.00 84.06 240 GLU A N 1
ATOM 1799 C CA . GLU A 1 240 ? -2.525 6.537 23.240 1.00 84.06 240 GLU A CA 1
ATOM 1800 C C . GLU A 1 240 ? -2.929 7.210 21.916 1.00 84.06 240 GLU A C 1
ATOM 1802 O O . GLU A 1 240 ? -2.651 8.391 21.718 1.00 84.06 240 GLU A O 1
ATOM 1807 N N . ASN A 1 241 ? -3.648 6.503 21.030 1.00 83.19 241 ASN A N 1
ATOM 1808 C CA . ASN A 1 241 ? -4.109 7.025 19.744 1.00 83.19 241 ASN A CA 1
ATOM 1809 C C . ASN A 1 241 ? -5.646 6.940 19.586 1.00 83.19 241 ASN A C 1
ATOM 1811 O O . ASN A 1 241 ? -6.163 6.139 18.797 1.00 83.19 241 ASN A O 1
ATOM 1815 N N . PRO A 1 242 ? -6.415 7.788 20.299 1.00 87.00 242 PRO A N 1
ATOM 1816 C CA . PRO A 1 242 ? -7.879 7.786 20.224 1.00 87.00 242 PRO A CA 1
ATOM 1817 C C . PRO A 1 242 ? -8.408 8.161 18.830 1.00 87.00 242 PRO A C 1
ATOM 1819 O O . PRO A 1 242 ? -9.489 7.720 18.435 1.00 87.00 242 PRO A O 1
ATOM 1822 N N . THR A 1 243 ? -7.640 8.936 18.059 1.00 90.44 243 THR A N 1
ATOM 1823 C CA . THR A 1 243 ? -7.987 9.324 16.687 1.00 90.44 243 THR A CA 1
ATOM 1824 C C . THR A 1 243 ? -8.081 8.103 15.779 1.00 90.44 243 THR A C 1
ATOM 1826 O O . THR A 1 243 ? -9.057 7.965 15.042 1.00 90.44 243 THR A O 1
ATOM 1829 N N . SER A 1 244 ? -7.119 7.179 15.865 1.00 90.88 244 SER A N 1
ATOM 1830 C CA . SER A 1 244 ? -7.144 5.944 15.071 1.00 90.88 244 SER A CA 1
ATOM 1831 C C . SER A 1 244 ? -8.382 5.109 15.393 1.00 90.88 244 SER A C 1
ATOM 1833 O O . SER A 1 244 ? -9.085 4.688 14.479 1.00 90.88 244 SER A O 1
ATOM 1835 N N . GLN A 1 245 ? -8.749 4.975 16.672 1.00 90.94 245 GLN A N 1
ATOM 1836 C CA . GLN A 1 245 ? -9.954 4.241 17.086 1.00 90.94 245 GLN A CA 1
ATOM 1837 C C . GLN A 1 245 ? -11.253 4.865 16.545 1.00 90.94 245 GLN A C 1
ATOM 1839 O O . GLN A 1 245 ? -12.161 4.142 16.127 1.00 90.94 245 GLN A O 1
ATOM 1844 N N . ALA A 1 246 ? -11.342 6.198 16.500 1.00 92.62 246 ALA A N 1
ATOM 1845 C CA . ALA A 1 246 ? -12.482 6.892 15.900 1.00 92.62 246 ALA A CA 1
ATOM 1846 C C . ALA A 1 246 ? -12.606 6.593 14.393 1.00 92.62 246 ALA A C 1
ATOM 1848 O O . ALA A 1 246 ? -13.707 6.339 13.893 1.00 92.62 246 ALA A O 1
ATOM 1849 N N . TRP A 1 247 ? -11.481 6.552 13.672 1.00 94.94 247 TRP A N 1
ATOM 1850 C CA . TRP A 1 247 ? -11.459 6.184 12.254 1.00 94.94 247 TRP A CA 1
ATOM 1851 C C . TRP A 1 247 ? -11.727 4.698 12.023 1.00 94.94 247 TRP A C 1
ATOM 1853 O O . TRP A 1 247 ? -12.462 4.373 11.095 1.00 94.94 247 TRP A O 1
ATOM 1863 N N . ILE A 1 248 ? -11.253 3.802 12.894 1.00 94.69 248 ILE A N 1
ATOM 1864 C CA . ILE A 1 248 ? -11.636 2.381 12.878 1.00 94.69 248 ILE A CA 1
ATOM 1865 C C . ILE A 1 248 ? -13.153 2.227 12.993 1.00 94.69 248 ILE A C 1
ATOM 1867 O O . ILE A 1 248 ? -13.742 1.449 12.244 1.00 94.69 248 ILE A O 1
ATOM 1871 N N . ASN A 1 249 ? -13.809 3.004 13.856 1.00 93.19 249 ASN A N 1
ATOM 1872 C CA . ASN A 1 249 ? -15.266 2.987 13.956 1.00 93.19 249 ASN A CA 1
ATOM 1873 C C . ASN A 1 249 ? -15.937 3.416 12.644 1.00 93.19 249 ASN A C 1
ATOM 1875 O O . ASN A 1 249 ? -16.792 2.704 12.108 1.00 93.19 249 ASN A O 1
ATOM 1879 N N . LYS A 1 250 ? -15.493 4.533 12.063 1.00 94.56 250 LYS A N 1
ATOM 1880 C CA . LYS A 1 250 ? -16.046 5.046 10.803 1.00 94.56 250 LYS A CA 1
ATOM 1881 C C . LYS A 1 250 ? -15.795 4.111 9.614 1.00 94.56 250 LYS A C 1
ATOM 1883 O O . LYS A 1 250 ? -16.698 3.898 8.807 1.00 94.56 250 LYS A O 1
ATOM 1888 N N . TYR A 1 251 ? -14.602 3.535 9.502 1.00 95.94 251 TYR A N 1
ATOM 1889 C CA . TYR A 1 251 ? -14.247 2.613 8.420 1.00 95.94 251 TYR A CA 1
ATOM 1890 C C . TYR A 1 251 ? -14.891 1.240 8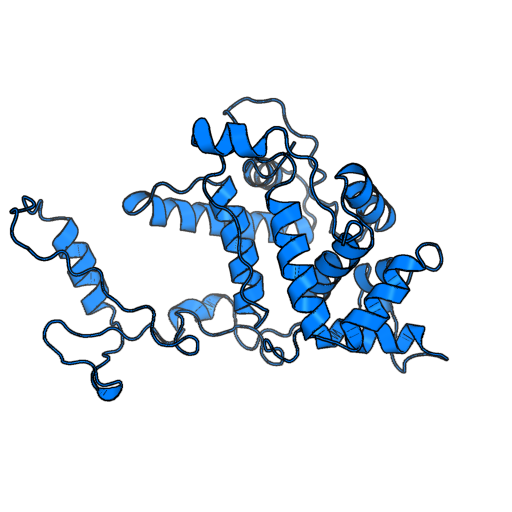.595 1.00 95.94 251 TYR A C 1
ATOM 1892 O O . TYR A 1 251 ? -15.348 0.650 7.618 1.00 95.94 251 TYR A O 1
ATOM 1900 N N . GLY A 1 252 ? -14.995 0.746 9.830 1.00 92.56 252 GLY A N 1
ATOM 1901 C CA . GLY A 1 252 ? -15.667 -0.512 10.138 1.00 92.56 252 GLY A CA 1
ATOM 1902 C C . GLY A 1 252 ? -17.176 -0.469 9.885 1.00 92.56 252 GLY A C 1
ATOM 1903 O O . GLY A 1 252 ? -17.767 -1.493 9.557 1.00 92.56 252 GLY A O 1
ATOM 1904 N N . THR A 1 253 ? -17.800 0.709 9.985 1.00 92.94 253 THR A N 1
ATOM 1905 C CA . THR A 1 253 ? -19.236 0.906 9.715 1.00 92.94 253 THR A CA 1
ATOM 1906 C C . THR A 1 253 ? -19.540 1.283 8.265 1.00 92.94 253 THR A C 1
ATOM 1908 O O . THR A 1 253 ? -20.584 0.894 7.745 1.00 92.94 253 THR A O 1
ATOM 1911 N N . SER A 1 254 ? -18.646 2.011 7.587 1.00 94.56 254 SER A N 1
ATOM 1912 C CA . SER A 1 254 ? -18.853 2.480 6.214 1.00 94.56 254 SER A CA 1
ATOM 1913 C C . SER A 1 254 ? -17.666 2.157 5.311 1.00 94.56 254 SER A C 1
ATOM 1915 O O . SER A 1 254 ? -16.667 2.880 5.267 1.00 94.56 254 SER A O 1
ATOM 1917 N N . ASN A 1 255 ? -17.830 1.105 4.505 1.00 94.06 255 ASN A N 1
ATOM 1918 C CA . ASN A 1 255 ? -16.865 0.733 3.471 1.00 94.06 255 ASN A CA 1
ATOM 1919 C C . ASN A 1 255 ? -16.670 1.854 2.433 1.00 94.06 255 ASN A C 1
ATOM 1921 O O . ASN A 1 255 ? -15.560 2.084 1.969 1.00 94.06 255 ASN A O 1
ATOM 1925 N N . LEU A 1 256 ? -17.727 2.609 2.108 1.00 93.44 256 LEU A N 1
ATOM 1926 C CA . LEU A 1 256 ? -17.631 3.722 1.159 1.00 93.44 256 LEU A CA 1
ATOM 1927 C C . LEU A 1 256 ? -16.704 4.834 1.669 1.00 93.44 256 LEU A C 1
ATOM 1929 O O . LEU A 1 256 ? -15.887 5.346 0.907 1.00 93.44 256 LEU A O 1
ATOM 1933 N N . ASN A 1 257 ? -16.821 5.202 2.949 1.00 93.81 257 ASN A N 1
ATOM 1934 C CA . ASN A 1 257 ? -15.934 6.201 3.551 1.00 93.81 257 ASN A CA 1
ATOM 1935 C C . ASN A 1 257 ? -14.494 5.692 3.585 1.00 93.81 257 ASN A C 1
ATOM 1937 O O . ASN A 1 257 ? -13.574 6.434 3.259 1.00 93.81 257 ASN A O 1
ATOM 1941 N N . TYR A 1 258 ? -14.318 4.414 3.926 1.00 96.81 258 TYR A N 1
ATOM 1942 C CA . TYR A 1 258 ? -13.005 3.789 3.946 1.00 96.81 258 TYR A CA 1
ATOM 1943 C C . TYR A 1 258 ? -12.322 3.809 2.575 1.00 96.81 258 TYR A C 1
ATOM 1945 O O . TYR A 1 258 ? -11.167 4.203 2.478 1.00 96.81 258 TYR A O 1
ATOM 1953 N N . GLN A 1 259 ? -13.028 3.446 1.502 1.00 94.75 259 GLN A N 1
ATOM 1954 C CA . GLN A 1 259 ? -12.437 3.398 0.161 1.00 94.75 259 GLN A CA 1
ATOM 1955 C C . GLN A 1 259 ? -12.030 4.762 -0.374 1.00 94.75 259 GLN A C 1
ATOM 1957 O O . GLN A 1 259 ? -10.978 4.875 -0.999 1.00 94.75 259 GLN A O 1
ATOM 1962 N N . LYS A 1 260 ? -12.843 5.792 -0.120 1.00 93.56 260 LYS A N 1
ATOM 1963 C CA . LYS A 1 260 ? -12.507 7.167 -0.504 1.00 93.56 260 LYS A CA 1
ATOM 1964 C C . LYS A 1 260 ? -11.221 7.619 0.182 1.00 93.56 260 LYS A C 1
ATOM 1966 O O . LYS A 1 260 ? -10.285 8.047 -0.491 1.00 93.56 260 LYS A O 1
ATOM 1971 N N . ASP A 1 261 ? -11.156 7.442 1.498 1.00 95.50 261 ASP A N 1
ATOM 1972 C CA . ASP A 1 261 ? -10.000 7.848 2.294 1.00 95.50 261 ASP A CA 1
ATOM 1973 C C . ASP A 1 261 ? -8.761 7.013 1.961 1.00 95.50 261 ASP A C 1
ATOM 1975 O O . ASP A 1 261 ? -7.662 7.556 1.882 1.00 95.50 261 ASP A O 1
ATOM 1979 N N . LEU A 1 262 ? -8.927 5.713 1.695 1.00 96.19 262 LEU A N 1
ATOM 1980 C CA . LEU A 1 262 ? -7.846 4.844 1.240 1.00 96.19 262 LEU A CA 1
ATOM 1981 C C . LEU A 1 262 ? -7.287 5.305 -0.108 1.00 96.19 262 LEU A C 1
ATOM 1983 O O . LEU A 1 262 ? -6.072 5.374 -0.249 1.00 96.19 262 LEU A O 1
ATOM 1987 N N . GLY A 1 263 ? -8.142 5.657 -1.072 1.00 93.44 263 GLY A N 1
ATOM 1988 C CA . GLY A 1 263 ? -7.711 6.200 -2.363 1.00 93.44 263 GLY A CA 1
ATOM 1989 C C . GLY A 1 263 ? -6.849 7.451 -2.204 1.00 93.44 263 GLY A C 1
ATOM 1990 O O . GLY A 1 263 ? -5.764 7.543 -2.779 1.00 93.44 263 GLY A O 1
ATOM 1991 N N . ILE A 1 264 ? -7.290 8.384 -1.361 1.00 92.19 264 ILE A N 1
ATOM 1992 C CA . ILE A 1 264 ? -6.560 9.628 -1.091 1.00 92.19 264 ILE A CA 1
ATOM 1993 C C . ILE A 1 264 ? -5.250 9.347 -0.344 1.00 92.19 264 ILE A C 1
ATOM 1995 O O . ILE A 1 264 ? -4.199 9.852 -0.739 1.00 92.19 264 ILE A O 1
ATOM 1999 N N . ALA A 1 265 ? -5.281 8.512 0.697 1.00 94.56 265 ALA A N 1
ATOM 2000 C CA . ALA A 1 265 ? -4.103 8.176 1.492 1.00 94.56 265 ALA A CA 1
ATOM 2001 C C . ALA A 1 265 ? -3.056 7.398 0.677 1.00 94.56 265 ALA A C 1
ATOM 2003 O O . ALA A 1 265 ? -1.857 7.644 0.815 1.00 94.56 265 ALA A O 1
ATOM 2004 N N . TYR A 1 266 ? -3.496 6.500 -0.208 1.00 93.69 266 TYR A N 1
ATOM 2005 C CA . TYR A 1 266 ? -2.618 5.747 -1.102 1.00 93.69 266 TYR A CA 1
ATOM 2006 C C . TYR A 1 266 ? -1.959 6.658 -2.141 1.00 93.69 266 TYR A C 1
ATOM 2008 O O . TYR A 1 266 ? -0.754 6.581 -2.393 1.00 93.69 266 TYR A O 1
ATOM 2016 N N . ASN A 1 267 ? -2.725 7.587 -2.711 1.00 89.81 267 ASN A N 1
ATOM 2017 C CA . ASN A 1 267 ? -2.160 8.579 -3.613 1.00 89.81 267 ASN A CA 1
ATOM 2018 C C . ASN A 1 267 ? -1.167 9.497 -2.878 1.00 89.81 267 ASN A C 1
ATOM 2020 O O . ASN A 1 267 ? -0.093 9.789 -3.390 1.00 89.81 267 ASN A O 1
ATOM 2024 N N . ALA A 1 268 ? -1.468 9.885 -1.637 1.00 88.75 268 ALA A N 1
ATOM 2025 C CA . ALA A 1 268 ? -0.559 10.684 -0.829 1.00 88.75 268 ALA A CA 1
ATOM 2026 C C . ALA A 1 268 ? 0.777 9.971 -0.571 1.00 88.75 268 ALA A C 1
ATOM 2028 O O . ALA A 1 268 ? 1.828 10.522 -0.894 1.00 88.75 268 ALA A O 1
ATOM 2029 N N . ILE A 1 269 ? 0.766 8.740 -0.046 1.00 89.75 269 ILE A N 1
ATOM 2030 C CA . ILE A 1 269 ? 2.012 8.022 0.277 1.00 89.75 269 ILE A CA 1
ATOM 2031 C C . ILE A 1 269 ? 2.875 7.753 -0.962 1.00 89.75 269 ILE A C 1
ATOM 2033 O O . ILE A 1 269 ? 4.099 7.779 -0.877 1.00 89.75 269 ILE A O 1
ATOM 2037 N N . THR A 1 270 ? 2.256 7.575 -2.131 1.00 88.81 270 THR A N 1
ATOM 2038 C CA . THR A 1 270 ? 2.968 7.370 -3.402 1.00 88.81 270 THR A CA 1
ATOM 2039 C C . THR A 1 270 ? 3.433 8.669 -4.074 1.00 88.81 270 THR A C 1
ATOM 2041 O O . THR A 1 270 ? 4.076 8.610 -5.124 1.00 88.81 270 THR A O 1
ATOM 2044 N N . GLN A 1 271 ? 3.144 9.837 -3.496 1.00 86.19 271 GLN A N 1
ATOM 2045 C CA . GLN A 1 271 ? 3.603 11.146 -3.980 1.00 86.19 271 GLN A CA 1
ATOM 2046 C C . GLN A 1 271 ? 4.555 11.855 -3.007 1.00 86.19 271 GLN A C 1
ATOM 2048 O O . GLN A 1 271 ? 5.245 12.794 -3.403 1.00 86.19 271 GLN A O 1
ATOM 2053 N N . LEU A 1 272 ? 4.614 11.434 -1.740 1.00 85.56 272 LEU A N 1
ATOM 2054 C CA . LEU A 1 272 ? 5.440 12.083 -0.721 1.00 85.56 272 LEU A CA 1
ATOM 2055 C C . LEU A 1 272 ? 6.931 12.020 -1.072 1.00 85.56 272 LEU A C 1
ATOM 2057 O O . LEU A 1 272 ? 7.559 10.966 -1.013 1.00 85.56 272 LEU A O 1
ATOM 2061 N N . GLY A 1 273 ? 7.498 13.175 -1.429 1.00 80.00 273 GLY A N 1
ATOM 2062 C CA . GLY A 1 273 ? 8.895 13.289 -1.852 1.00 80.00 273 GLY A CA 1
ATOM 2063 C C . GLY A 1 273 ? 9.180 12.687 -3.230 1.00 80.00 273 GLY A C 1
ATOM 2064 O O . GLY A 1 273 ? 10.343 12.444 -3.537 1.00 80.00 273 GLY A O 1
ATOM 2065 N N . ALA A 1 274 ? 8.143 12.410 -4.029 1.00 82.38 274 ALA A N 1
ATOM 2066 C CA . ALA A 1 274 ? 8.287 11.927 -5.395 1.00 82.38 274 ALA A CA 1
ATOM 2067 C C . ALA A 1 274 ? 8.752 13.057 -6.320 1.00 82.38 274 ALA A C 1
ATOM 2069 O O . ALA A 1 274 ? 8.244 14.178 -6.257 1.00 82.38 274 ALA A O 1
ATOM 2070 N N . GLU A 1 275 ? 9.676 12.737 -7.215 1.00 83.19 275 GLU A N 1
ATOM 2071 C CA . GLU A 1 275 ? 10.069 13.603 -8.322 1.00 83.19 275 GLU A CA 1
ATOM 2072 C C . GLU A 1 275 ? 9.419 13.077 -9.607 1.00 83.19 275 GLU A C 1
ATOM 2074 O O . GLU A 1 275 ? 9.321 11.866 -9.810 1.00 83.19 275 GLU A O 1
ATOM 2079 N N . PHE A 1 276 ? 8.919 13.980 -10.453 1.00 82.50 276 PHE A N 1
ATOM 2080 C CA . PHE A 1 276 ? 8.174 13.628 -11.663 1.00 82.50 276 PHE A CA 1
ATOM 2081 C C . PHE A 1 276 ? 8.859 14.177 -12.911 1.00 82.50 276 PHE A C 1
ATOM 2083 O O . PHE A 1 276 ? 9.368 15.298 -12.931 1.00 82.50 276 PHE A O 1
ATOM 2090 N N . THR A 1 277 ? 8.806 13.399 -13.985 1.00 73.50 277 THR A N 1
ATOM 2091 C CA . THR A 1 277 ? 9.231 13.825 -15.317 1.00 73.50 277 THR A CA 1
ATOM 2092 C C . THR A 1 277 ? 8.223 14.820 -15.905 1.00 73.50 277 THR A C 1
ATOM 2094 O O . THR A 1 277 ? 7.013 14.607 -15.875 1.00 73.50 277 THR A O 1
ATOM 2097 N N . GLY A 1 278 ? 8.719 15.943 -16.437 1.00 60.72 278 GLY A N 1
ATOM 2098 C CA . GLY A 1 278 ? 7.906 16.963 -17.110 1.00 60.72 278 GLY A CA 1
ATOM 2099 C C . GLY A 1 278 ? 7.895 18.308 -16.382 1.00 60.72 278 GLY A C 1
ATOM 2100 O O . GLY A 1 278 ? 7.005 18.591 -15.581 1.00 60.72 278 GLY A O 1
ATOM 2101 N N . GLY A 1 279 ? 8.843 19.188 -16.725 1.00 55.22 279 GLY A N 1
ATOM 2102 C CA . GLY A 1 279 ? 9.095 20.459 -16.023 1.00 55.22 279 GLY A CA 1
ATOM 2103 C C . GLY A 1 279 ? 7.890 21.404 -15.858 1.00 55.22 279 GLY A C 1
ATOM 2104 O O . GLY A 1 279 ? 7.860 22.199 -14.919 1.00 55.22 279 GLY A O 1
ATOM 2105 N N . LYS A 1 280 ? 6.850 21.305 -16.705 1.00 50.31 280 LYS A N 1
ATOM 2106 C CA . LYS A 1 280 ? 5.611 22.099 -16.563 1.00 50.31 280 LYS A CA 1
ATOM 2107 C C . LYS A 1 280 ? 4.630 21.525 -15.530 1.00 50.31 280 LYS A C 1
ATOM 2109 O O . LYS A 1 280 ? 3.979 22.296 -14.840 1.00 50.31 280 LYS A O 1
ATOM 2114 N N . TYR A 1 281 ? 4.523 20.204 -15.400 1.00 52.72 281 TYR A N 1
ATOM 2115 C CA . TYR A 1 281 ? 3.671 19.573 -14.380 1.00 52.72 281 TYR A CA 1
ATOM 2116 C C . TYR A 1 281 ? 4.389 19.483 -13.033 1.00 52.72 281 TYR A C 1
ATOM 2118 O O . TYR A 1 281 ? 3.787 19.729 -11.992 1.00 52.72 281 TYR A O 1
ATOM 2126 N N . GLU A 1 282 ? 5.699 19.254 -13.054 1.00 55.50 282 GLU A N 1
ATOM 2127 C CA . GLU A 1 282 ? 6.554 19.280 -11.871 1.00 55.50 282 GLU A CA 1
ATOM 2128 C C . GLU A 1 282 ? 6.515 20.655 -11.169 1.00 55.50 282 GLU A C 1
ATOM 2130 O O . GLU A 1 282 ? 6.347 20.734 -9.953 1.00 55.50 282 GLU A O 1
ATOM 2135 N N . SER A 1 283 ? 6.573 21.759 -11.925 1.00 55.41 283 SER A N 1
ATOM 2136 C CA . SER A 1 283 ? 6.461 23.120 -11.371 1.00 55.41 283 SER A CA 1
ATOM 2137 C C . SER A 1 283 ? 5.077 23.447 -10.793 1.00 55.41 283 SER A C 1
ATOM 2139 O O . SER A 1 283 ? 4.987 24.230 -9.847 1.00 55.41 283 SER A O 1
ATOM 2141 N N . LEU A 1 284 ? 4.007 22.820 -11.296 1.00 57.62 284 LEU A N 1
ATOM 2142 C CA . LEU A 1 284 ? 2.653 22.942 -10.735 1.00 57.62 284 LEU A CA 1
ATOM 2143 C C . LEU A 1 284 ? 2.487 22.176 -9.411 1.00 57.62 284 LEU A C 1
ATOM 2145 O O . LEU A 1 284 ? 1.612 22.528 -8.615 1.00 57.62 284 LEU A O 1
ATOM 2149 N N . LEU A 1 285 ? 3.320 21.157 -9.178 1.00 59.75 285 LEU A N 1
ATOM 2150 C CA . LEU A 1 285 ? 3.282 20.286 -8.000 1.00 59.75 285 LEU A CA 1
ATOM 2151 C C . LEU A 1 285 ? 4.273 20.710 -6.903 1.00 59.75 285 LEU A C 1
ATOM 2153 O O . LEU A 1 285 ? 3.951 20.583 -5.725 1.00 59.75 285 LEU A O 1
ATOM 2157 N N . LYS A 1 286 ? 5.436 21.276 -7.258 1.00 58.50 286 LYS A N 1
ATOM 2158 C CA . LYS A 1 286 ? 6.537 21.603 -6.324 1.00 58.50 286 LYS A CA 1
ATOM 2159 C C . LYS A 1 286 ? 6.178 22.559 -5.176 1.00 58.50 286 LYS A C 1
ATOM 2161 O O . LYS A 1 286 ? 6.803 22.483 -4.126 1.00 58.50 286 LYS A O 1
ATOM 2166 N N . ASN A 1 287 ? 5.189 23.440 -5.355 1.00 55.94 287 ASN A N 1
ATOM 2167 C CA . ASN A 1 287 ? 4.915 24.545 -4.420 1.00 55.94 287 ASN A CA 1
ATOM 2168 C C . ASN A 1 287 ? 3.503 24.545 -3.812 1.00 55.94 287 ASN A C 1
ATOM 2170 O O . ASN A 1 287 ? 3.118 25.529 -3.177 1.00 55.94 287 ASN A O 1
ATOM 2174 N N . ARG A 1 288 ? 2.699 23.491 -4.004 1.00 62.19 288 ARG A N 1
ATOM 2175 C CA . ARG A 1 288 ? 1.384 23.420 -3.351 1.00 62.19 288 ARG A CA 1
ATOM 2176 C C . ARG A 1 288 ? 1.509 22.718 -2.000 1.00 62.19 288 ARG A C 1
ATOM 2178 O O . ARG A 1 288 ? 1.994 21.588 -1.974 1.00 62.19 288 ARG A O 1
ATOM 2185 N N . PRO A 1 289 ? 1.047 23.332 -0.891 1.00 62.88 289 PRO A N 1
ATOM 2186 C CA . PRO A 1 289 ? 0.924 22.603 0.360 1.00 62.88 289 PRO A CA 1
ATOM 2187 C C . PRO A 1 289 ? -0.011 21.418 0.128 1.00 62.88 289 PRO A C 1
ATOM 2189 O O . PRO A 1 289 ? -1.080 21.553 -0.480 1.00 62.88 289 PRO A O 1
ATOM 2192 N N . ARG A 1 290 ? 0.427 20.238 0.562 1.00 72.12 290 ARG A N 1
ATOM 2193 C CA . ARG A 1 290 ? -0.370 19.023 0.460 1.00 72.12 290 ARG A CA 1
ATOM 2194 C C . ARG A 1 290 ? -1.639 19.207 1.288 1.00 72.12 290 ARG A C 1
ATOM 2196 O O . ARG A 1 290 ? -1.546 19.455 2.484 1.00 72.12 290 ARG A O 1
ATOM 2203 N N . LYS A 1 291 ? -2.801 19.028 0.657 1.00 69.38 291 LYS A N 1
ATOM 2204 C CA . LYS A 1 291 ? -4.057 18.858 1.388 1.00 69.38 291 LYS A CA 1
ATOM 2205 C C . LYS A 1 291 ? -4.046 17.488 2.047 1.00 69.38 291 LYS A C 1
ATOM 2207 O O . LYS A 1 291 ? -3.905 16.471 1.366 1.00 69.38 291 LYS A O 1
ATOM 2212 N N . THR A 1 292 ? -4.135 17.479 3.361 1.00 79.00 292 THR A N 1
ATOM 2213 C CA . THR A 1 292 ? -4.310 16.271 4.152 1.00 79.00 292 THR A CA 1
ATOM 2214 C C . THR A 1 292 ? -5.788 15.933 4.242 1.00 79.00 292 THR A C 1
ATOM 2216 O O . THR A 1 292 ? -6.650 16.794 4.061 1.00 79.00 292 THR A O 1
ATOM 2219 N N . LEU A 1 293 ? -6.101 14.686 4.592 1.00 77.88 293 LEU A N 1
ATOM 2220 C CA . LEU A 1 293 ? -7.483 14.325 4.905 1.00 77.88 293 LEU A CA 1
ATOM 2221 C C . LEU A 1 293 ? -8.067 15.089 6.114 1.00 77.88 293 LEU A C 1
ATOM 2223 O O . LEU A 1 293 ? -9.260 14.971 6.369 1.00 77.88 293 LEU A O 1
ATOM 2227 N N . ASN A 1 294 ? -7.272 15.833 6.884 1.00 79.69 294 ASN A N 1
ATOM 2228 C CA . ASN A 1 294 ? -7.781 16.654 7.986 1.00 79.69 294 ASN A CA 1
ATOM 2229 C C . ASN A 1 294 ? -8.145 18.087 7.551 1.00 79.69 294 ASN A C 1
ATOM 2231 O O . ASN A 1 294 ? -8.725 18.813 8.351 1.00 79.69 294 ASN A O 1
ATOM 2235 N N . ASP A 1 295 ? -7.818 18.482 6.315 1.00 70.50 295 ASP A N 1
ATOM 2236 C CA . ASP A 1 295 ? -8.070 19.830 5.779 1.00 70.50 295 ASP A CA 1
ATOM 2237 C C . ASP A 1 295 ? -9.415 19.946 5.027 1.00 70.50 295 ASP A C 1
ATOM 2239 O O . ASP A 1 295 ? -9.698 20.991 4.433 1.00 70.50 295 ASP A O 1
ATOM 2243 N N . GLU A 1 296 ? -10.210 18.867 5.006 1.00 53.59 296 GLU A N 1
ATOM 2244 C CA . GLU A 1 296 ? -11.565 18.802 4.427 1.00 53.59 296 GLU A CA 1
ATOM 2245 C C . GLU A 1 296 ? -12.670 19.160 5.427 1.00 53.59 296 GLU A C 1
ATOM 2247 O O . GLU A 1 296 ? -12.630 18.659 6.576 1.00 53.59 296 GLU A O 1
#

Radius of gyration: 21.82 Å; chains: 1; bounding box: 47×45×70 Å

Foldseek 3Di:
DALQLLLLVPLCPDPDPDPLSVVVPVVSVVLVVVVVVCVVPDDAGSSQSVLVVVQVLQVLQAADRFDADGFFHHDDPPPDRDPDPNCQPVLPDLVVVVVVCVVLVADLLLVLLQLLSVLLSVLFDFPDDPVCLVVFFAFWFADPPDPDDPVRTHGDDPVNVVVVVVVVPPPDDPDVPDPPCPTPTPPPPVRGRHHRRGDPDHHQCSLVVLLLLLVVVPDDDDVDDLCSSPSSSVSLPDPVCVVSSVSSNVCSVDSPVSSVSSSLSSNSNSPRVTQGPDPVVNVVVVPDDDDHPVND

Secondary structure (DSSP, 8-state):
--SSSHHHHHHHT-----HHHHHHHHHHHHHHHHHHHHTTT----HHHHHHHHHHHHHHHTT---------BPPPPTTPPPP---TTTTSSS-HHHHHHHHHHTT--HHHHHHHHHHHHHHHHPPBSS-GGGGGGSPPPEEEPTT--S-GGGEEEP-HHHHHHHHHHTTS-----TT----------STTS-SS---BSS--TTTTTHHHHHHHHTTSSS--SS-GGGGHHHHHHHT-TT-HHHHHHHHHHHH-HHHHHHHHHHHHHHHTTTT--BS-HHHHHHHTTSPPPPTT--

Sequence (296 aa):
GGPDGKVVSTVLSSDDKSPFVADLQEACYTLINASKALKKYTAITIADAVALGGVEAVNSVGGPELSIQLGRTDAVKGSAPSTIPVNLLDGSNPARVAEAFRSAGLTEREMTALLGCLLTLKMTQKGRASEDWKKSTRGQFREPGKIGRMSEFKRLTDEDIAAMEEDDDEGSELTDNVDVYIAETFGARDQVFGQKVGKDIDQKTFNKYLGELNKFTAKKGGSGDLKEFGWIGTLLLDKENPTSQAWINKYGTSNLNYQKDLGIAYNAITQLGAEFTGGKYESLLKNRPRKTLNDE